Protein AF-A0A382X1T9-F1 (afdb_monomer)

pLDDT: mean 93.17, std 5.49, range [62.31, 98.12]

Secondary structure (DSSP, 8-state):
-EEEEETTEEEEEE-----TT--HHHHHHHHHHHHHHTT--GGG---EEE--S-HHHHHHHHHHHHHHHS--EEE--TTTSSS-B-SSSGGGS-HHHHHHHHHHHHHHGGGSS-EEEEEESSEEEEEEE-TTS-EEEEEEEE-HHHHHHHHHHHSTTPPP------S-SS-SSHHHHHHHHHHHHHHHHHHHHHHHHHHHTT-GGGSEEEEEE-

Organism: NCBI:txid408172

Structure (mmCIF, N/CA/C/O backbone):
data_AF-A0A382X1T9-F1
#
_entry.id   AF-A0A382X1T9-F1
#
loop_
_atom_site.group_PDB
_atom_site.id
_atom_site.type_symbol
_atom_site.label_atom_id
_atom_site.label_alt_id
_atom_site.label_comp_id
_atom_site.label_asym_id
_atom_site.label_entity_id
_atom_site.label_seq_id
_atom_site.pdbx_PDB_ins_code
_atom_site.Cartn_x
_atom_site.Cartn_y
_atom_site.Cartn_z
_atom_site.occupancy
_atom_site.B_iso_or_equiv
_atom_site.auth_seq_id
_atom_site.auth_comp_id
_atom_site.auth_asym_id
_atom_site.auth_atom_id
_atom_site.pdbx_PDB_model_num
ATOM 1 N N . VAL A 1 1 ? -3.668 7.787 4.207 1.00 90.88 1 VAL A N 1
ATOM 2 C CA . VAL A 1 1 ? -5.069 7.985 3.758 1.00 90.88 1 VAL A CA 1
ATOM 3 C C . VAL A 1 1 ? -5.961 7.848 4.978 1.00 90.88 1 VAL A C 1
ATOM 5 O O . VAL A 1 1 ? -5.616 7.068 5.853 1.00 90.88 1 VAL A O 1
ATOM 8 N N . LEU A 1 2 ? -7.030 8.633 5.071 1.00 94.38 2 LEU A N 1
ATOM 9 C CA . LEU A 1 2 ? -8.067 8.510 6.097 1.00 94.38 2 LEU A CA 1
ATOM 10 C C . LEU A 1 2 ? -9.382 8.171 5.395 1.00 94.38 2 LEU A C 1
ATOM 12 O O . LEU A 1 2 ? -9.644 8.725 4.331 1.00 94.38 2 LEU A O 1
ATOM 16 N N . GLY A 1 3 ? -10.192 7.289 5.971 1.00 95.56 3 GLY A N 1
ATOM 17 C CA . GLY A 1 3 ? -11.492 6.916 5.420 1.00 95.56 3 GLY A CA 1
ATOM 18 C C . GLY A 1 3 ? -12.513 6.718 6.528 1.00 95.56 3 GLY A C 1
ATOM 19 O O . GLY A 1 3 ? -12.161 6.236 7.604 1.00 95.56 3 GLY A O 1
ATOM 20 N N . ILE A 1 4 ? -13.759 7.104 6.267 1.00 96.69 4 ILE A N 1
ATOM 21 C CA . ILE A 1 4 ? -14.890 6.873 7.167 1.00 96.69 4 ILE A CA 1
ATOM 22 C C . ILE A 1 4 ? -15.811 5.853 6.522 1.00 96.69 4 ILE A C 1
ATOM 24 O O . ILE A 1 4 ? -16.217 6.008 5.372 1.00 96.69 4 ILE A O 1
ATOM 28 N N . PHE A 1 5 ? -16.148 4.822 7.287 1.00 96.75 5 PHE A N 1
ATOM 29 C CA . PHE A 1 5 ? -17.101 3.800 6.889 1.00 96.75 5 PHE A CA 1
ATOM 30 C C . PHE A 1 5 ? -18.375 3.929 7.719 1.00 96.75 5 PHE A C 1
ATOM 32 O O . PHE A 1 5 ? -18.321 4.155 8.929 1.00 96.75 5 PHE A O 1
ATOM 39 N N . ARG A 1 6 ? -19.526 3.752 7.069 1.00 95.25 6 ARG A N 1
ATOM 40 C CA . ARG A 1 6 ? -20.809 3.494 7.729 1.00 95.25 6 ARG A CA 1
ATOM 41 C C . ARG A 1 6 ? -21.245 2.087 7.342 1.00 95.25 6 ARG A C 1
ATOM 43 O O . ARG A 1 6 ? -21.689 1.866 6.220 1.00 95.25 6 ARG A O 1
ATOM 50 N N . GLY A 1 7 ? -21.081 1.141 8.266 1.00 93.38 7 GLY A N 1
ATOM 51 C CA . GLY A 1 7 ? -21.214 -0.2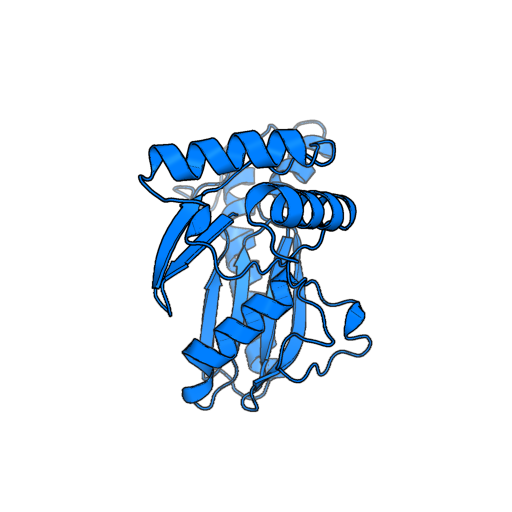80 7.945 1.00 93.38 7 GLY A CA 1
ATOM 52 C C . GLY A 1 7 ? -20.105 -0.726 6.991 1.00 93.38 7 GLY A C 1
ATOM 53 O O . GLY A 1 7 ? -18.929 -0.526 7.281 1.00 93.38 7 GLY A O 1
ATOM 54 N N . ASP A 1 8 ? -20.489 -1.302 5.858 1.00 91.75 8 ASP A N 1
ATOM 55 C CA . ASP A 1 8 ? -19.617 -1.770 4.774 1.00 91.75 8 ASP A CA 1
ATOM 56 C C . ASP A 1 8 ? -19.338 -0.702 3.698 1.00 91.75 8 ASP A C 1
ATOM 58 O O . ASP A 1 8 ? -18.550 -0.932 2.782 1.00 91.75 8 ASP A O 1
ATOM 62 N N . VAL A 1 9 ? -19.935 0.489 3.814 1.00 94.69 9 VAL A N 1
ATOM 63 C CA . VAL A 1 9 ? -19.821 1.549 2.804 1.00 94.69 9 VAL A CA 1
ATOM 64 C C . VAL A 1 9 ? -18.811 2.613 3.225 1.00 94.69 9 VAL A C 1
ATOM 66 O O . VAL A 1 9 ? -18.980 3.272 4.254 1.00 94.69 9 VAL A O 1
ATOM 69 N N . LEU A 1 10 ? -17.797 2.844 2.384 1.00 95.56 10 LEU A N 1
ATOM 70 C CA . LEU A 1 10 ? -16.905 4.003 2.478 1.00 95.56 10 LEU A CA 1
ATOM 71 C C . LEU A 1 10 ? -17.685 5.274 2.112 1.00 95.56 10 LEU A C 1
ATOM 73 O O . LEU A 1 10 ? -18.090 5.451 0.965 1.00 95.56 10 LEU A O 1
ATOM 77 N N . THR A 1 11 ? -17.892 6.170 3.075 1.00 94.75 11 THR A N 1
ATOM 78 C CA . THR A 1 11 ? -18.664 7.405 2.868 1.00 94.75 11 THR A CA 1
ATOM 79 C C . THR A 1 11 ? -17.796 8.571 2.423 1.00 94.75 11 THR A C 1
ATOM 81 O O . THR A 1 11 ? -18.228 9.392 1.618 1.00 94.75 11 THR A O 1
ATOM 84 N N . VAL A 1 12 ? -16.569 8.652 2.935 1.00 95.44 12 VAL A N 1
ATOM 85 C CA . VAL A 1 12 ? -15.599 9.681 2.558 1.00 95.44 12 VAL A CA 1
ATOM 86 C C . VAL A 1 12 ? -14.180 9.164 2.740 1.00 95.44 12 VAL A C 1
ATOM 88 O O . VAL A 1 12 ? -13.898 8.382 3.650 1.00 95.44 12 VAL A O 1
ATOM 91 N N . SER A 1 13 ? -13.274 9.631 1.884 1.00 95.81 13 SER A N 1
ATOM 92 C CA . SER A 1 13 ? -11.841 9.399 2.014 1.00 95.81 13 SER A CA 1
ATOM 93 C C . SER A 1 13 ? -11.057 10.681 1.787 1.00 95.81 13 SER A C 1
ATOM 95 O O . SER A 1 13 ? -11.331 11.416 0.838 1.00 95.81 13 SER A O 1
ATOM 97 N N . TRP A 1 14 ? -10.027 10.899 2.596 1.00 95.50 14 TRP A N 1
ATOM 98 C CA . TRP A 1 14 ? -9.097 12.011 2.452 1.00 95.50 14 TRP A CA 1
ATOM 99 C C . TRP A 1 14 ? -7.662 11.511 2.339 1.00 95.50 14 TRP A C 1
ATOM 101 O O . TRP A 1 14 ? -7.243 10.539 2.980 1.00 95.50 14 TRP A O 1
ATOM 111 N N . ARG A 1 15 ? -6.859 12.232 1.558 1.00 92.38 15 ARG A N 1
ATOM 112 C CA . ARG A 1 15 ? -5.420 12.010 1.468 1.00 92.38 15 ARG A CA 1
ATOM 113 C C . ARG A 1 15 ? -4.685 13.210 2.034 1.00 92.38 15 ARG A C 1
ATOM 115 O O . ARG A 1 15 ? -4.850 14.332 1.575 1.00 92.38 15 ARG A O 1
ATOM 122 N N . LEU A 1 16 ? -3.855 12.938 3.030 1.00 90.50 16 LEU A N 1
ATOM 123 C CA . LEU A 1 16 ? -2.994 13.917 3.672 1.00 90.50 16 LEU A CA 1
ATOM 124 C C . LEU A 1 16 ? -1.542 13.547 3.399 1.00 90.50 16 LEU A C 1
ATOM 126 O O . LEU A 1 16 ? -1.206 12.362 3.372 1.00 90.50 16 LEU A O 1
ATOM 130 N N . ALA A 1 17 ? -0.687 14.555 3.242 1.00 87.62 17 ALA A N 1
ATOM 131 C CA . ALA A 1 17 ? 0.751 14.341 3.222 1.00 87.62 17 ALA A CA 1
ATOM 132 C C . ALA A 1 17 ? 1.219 13.724 4.548 1.00 87.62 17 ALA A C 1
ATOM 134 O O . ALA A 1 17 ? 0.815 14.155 5.635 1.00 87.62 17 ALA A O 1
ATOM 135 N N . THR A 1 18 ? 2.093 12.729 4.440 1.00 83.69 18 THR A N 1
ATOM 136 C CA . THR A 1 18 ? 2.711 12.048 5.577 1.00 83.69 18 THR A CA 1
ATOM 137 C C . THR A 1 18 ? 3.834 12.915 6.147 1.00 83.69 18 THR A C 1
ATOM 139 O O . THR A 1 18 ? 4.927 12.958 5.587 1.00 83.69 18 THR A O 1
ATOM 142 N N . LEU A 1 19 ? 3.578 13.603 7.262 1.00 84.88 19 LEU A N 1
ATOM 143 C CA . LEU A 1 19 ? 4.582 14.402 7.975 1.00 84.88 19 LEU A CA 1
ATOM 144 C C . LEU A 1 19 ? 4.979 13.698 9.273 1.00 84.88 19 LEU A C 1
ATOM 146 O O . LEU A 1 19 ? 4.170 13.622 10.192 1.00 84.88 19 LEU A O 1
ATOM 150 N N . ARG A 1 20 ? 6.212 13.180 9.334 1.00 83.56 20 ARG A N 1
ATOM 151 C CA . ARG A 1 20 ? 6.702 12.350 10.454 1.00 83.56 20 ARG A CA 1
ATOM 152 C C . ARG A 1 20 ? 6.748 13.086 11.790 1.00 83.56 20 ARG A C 1
ATOM 154 O O . ARG A 1 20 ? 6.537 12.449 12.813 1.00 83.56 20 ARG A O 1
ATOM 161 N N . ASP A 1 21 ? 6.977 14.393 11.747 1.00 87.31 21 ASP A N 1
ATOM 162 C CA . ASP A 1 21 ? 7.127 15.240 12.934 1.00 87.31 21 ASP A CA 1
ATOM 163 C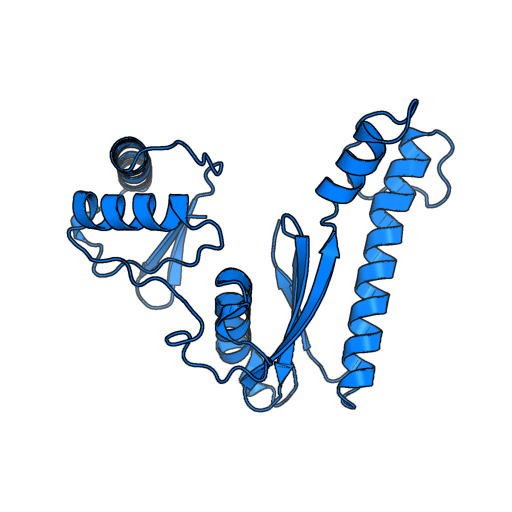 C . ASP A 1 21 ? 5.801 15.881 13.375 1.00 87.31 21 ASP A C 1
ATOM 165 O O . ASP A 1 21 ? 5.783 16.737 14.256 1.00 87.31 21 ASP A O 1
ATOM 169 N N . ARG A 1 22 ? 4.678 15.491 12.754 1.00 89.75 22 ARG A N 1
ATOM 170 C CA . ARG A 1 22 ? 3.355 16.003 13.116 1.00 89.75 22 ARG A CA 1
ATOM 171 C C . ARG A 1 22 ? 2.933 15.469 14.483 1.00 89.75 22 ARG A C 1
ATOM 173 O O . ARG A 1 22 ? 3.007 14.270 14.750 1.00 89.75 22 ARG A O 1
ATOM 180 N N . THR A 1 23 ? 2.415 16.362 15.313 1.00 94.00 23 THR A N 1
ATOM 181 C CA . THR A 1 23 ? 1.880 16.045 16.641 1.00 94.00 23 THR A CA 1
ATOM 182 C C . THR A 1 23 ? 0.441 15.523 16.576 1.00 94.00 23 THR A C 1
ATOM 184 O O . THR A 1 23 ? -0.286 15.742 15.599 1.00 94.00 23 THR A O 1
ATOM 187 N N . ALA A 1 24 ? 0.000 14.840 17.637 1.00 94.69 24 ALA A N 1
ATOM 188 C CA . ALA A 1 24 ? -1.369 14.335 17.739 1.00 94.69 24 ALA A CA 1
ATOM 189 C C . ALA A 1 24 ? -2.406 15.474 17.722 1.00 94.69 24 ALA A C 1
ATOM 191 O O . ALA A 1 24 ? -3.463 15.335 17.106 1.00 94.69 24 ALA A O 1
ATOM 192 N N . ASP A 1 25 ? -2.084 16.622 18.328 1.00 95.31 25 ASP A N 1
ATOM 193 C CA . ASP A 1 25 ? -2.951 17.803 18.353 1.00 95.31 25 ASP A CA 1
ATOM 194 C C . ASP A 1 25 ? -3.114 18.452 16.977 1.00 95.31 25 ASP A C 1
ATOM 196 O O . ASP A 1 25 ? -4.236 18.758 16.572 1.00 95.31 25 ASP A O 1
ATOM 200 N N . GLU A 1 26 ? -2.028 18.614 16.217 1.00 95.12 26 GLU A N 1
ATOM 201 C CA . GLU A 1 26 ? -2.107 19.109 14.837 1.00 95.12 26 GLU A CA 1
ATOM 202 C C . GLU A 1 26 ? -2.953 18.180 13.964 1.00 95.12 26 GLU A C 1
ATOM 204 O O . GLU A 1 26 ? -3.779 18.640 13.169 1.00 95.12 26 GLU A O 1
ATOM 209 N N . LEU A 1 27 ? -2.775 16.863 14.126 1.00 94.50 27 LEU A N 1
ATOM 210 C CA . LEU A 1 27 ? -3.573 15.882 13.405 1.00 94.50 27 LEU A CA 1
ATOM 211 C C . LEU A 1 27 ? -5.048 15.957 13.816 1.00 94.50 27 LEU A C 1
ATOM 213 O O . LEU A 1 27 ? -5.909 15.926 12.943 1.00 94.50 27 LEU A O 1
ATOM 217 N N . ARG A 1 28 ? -5.346 16.129 15.109 1.00 95.25 28 ARG A N 1
ATOM 218 C CA . ARG A 1 28 ? -6.713 16.305 15.620 1.00 95.25 28 ARG A CA 1
ATOM 219 C C . ARG A 1 28 ? -7.389 17.540 15.033 1.00 95.25 28 ARG A C 1
ATOM 221 O O . ARG A 1 28 ? -8.532 17.442 14.599 1.00 95.25 28 ARG A O 1
ATOM 228 N N . VAL A 1 29 ? -6.700 18.683 14.978 1.00 95.81 29 VAL A N 1
ATOM 229 C CA . VAL A 1 29 ? -7.237 19.913 14.366 1.00 95.81 29 VAL A CA 1
ATOM 230 C C . VAL A 1 29 ? -7.557 19.686 12.890 1.00 95.81 29 VAL A C 1
ATOM 232 O O . VAL A 1 29 ? -8.626 20.074 12.421 1.00 95.81 29 VAL A O 1
ATOM 235 N N . LEU A 1 30 ? -6.649 19.039 12.158 1.00 95.50 30 LEU A N 1
ATOM 236 C CA . LEU A 1 30 ? -6.836 18.755 10.740 1.00 95.50 30 LEU A CA 1
ATOM 237 C C . LEU A 1 30 ? -8.003 17.790 10.500 1.00 95.50 30 LEU A C 1
ATOM 239 O O . LEU A 1 30 ? -8.865 18.072 9.674 1.00 95.50 30 LEU A O 1
ATOM 243 N N . VAL A 1 31 ? -8.063 16.688 11.250 1.00 95.31 31 VAL A N 1
ATOM 244 C CA . VAL A 1 31 ? -9.153 15.707 11.174 1.00 95.31 31 VAL A CA 1
ATOM 245 C C . VAL A 1 31 ? -10.490 16.347 11.542 1.00 95.31 31 VAL A C 1
ATOM 247 O O . VAL A 1 31 ? -11.462 16.160 10.818 1.00 95.31 31 VAL A O 1
ATOM 250 N N . GLY A 1 32 ? -10.541 17.165 12.596 1.00 95.94 32 GLY A N 1
ATOM 251 C CA . GLY A 1 32 ? -11.759 17.879 12.981 1.00 95.94 32 GLY A CA 1
ATOM 252 C C . GLY A 1 32 ? -12.278 18.812 11.885 1.00 95.94 32 GLY A C 1
ATOM 253 O O . GLY A 1 32 ? -13.481 18.856 11.638 1.00 95.94 32 GLY A O 1
ATOM 254 N N . ARG A 1 33 ? -11.382 19.498 11.161 1.00 96.44 33 ARG A N 1
ATOM 255 C CA . ARG A 1 33 ? -11.772 20.308 9.995 1.00 96.44 33 ARG A CA 1
ATOM 256 C C . ARG A 1 33 ? -12.327 19.459 8.855 1.00 96.44 33 ARG A C 1
ATOM 258 O O . ARG A 1 33 ? -13.363 19.815 8.312 1.00 96.44 33 ARG A O 1
ATOM 265 N N . LEU A 1 34 ? -11.690 18.331 8.537 1.00 96.69 34 LEU A N 1
ATOM 266 C CA . LEU A 1 34 ? -12.168 17.419 7.489 1.00 96.69 34 LEU A CA 1
ATOM 267 C C . LEU A 1 34 ? -13.572 16.873 7.791 1.00 96.69 34 LEU A C 1
ATOM 269 O O . LEU A 1 34 ? -14.414 16.806 6.894 1.00 96.69 34 LEU A O 1
ATOM 273 N N . PHE A 1 35 ? -13.836 16.528 9.056 1.00 96.69 35 PHE A N 1
ATOM 274 C CA . PHE A 1 35 ? -15.164 16.124 9.523 1.00 96.69 35 PHE A CA 1
ATOM 275 C C . PHE A 1 35 ? -16.184 17.252 9.352 1.00 96.69 35 PHE A C 1
ATOM 277 O O . PHE A 1 35 ? -17.213 17.046 8.710 1.00 96.69 35 PHE A O 1
ATOM 284 N N . ALA A 1 36 ? -15.869 18.452 9.851 1.00 95.88 36 ALA A N 1
ATOM 285 C CA . ALA A 1 36 ? -16.757 19.608 9.763 1.00 95.88 36 ALA A CA 1
ATOM 286 C C . ALA A 1 36 ? -17.085 19.992 8.308 1.00 95.88 36 ALA A C 1
ATOM 288 O O . ALA A 1 36 ? -18.250 20.198 7.976 1.00 95.88 36 ALA A O 1
ATOM 289 N N . GLU A 1 37 ? -16.082 20.032 7.425 1.00 96.12 37 GLU A N 1
ATOM 290 C CA . GLU A 1 37 ? -16.256 20.332 5.994 1.00 96.12 37 GLU A CA 1
ATOM 291 C C . GLU A 1 37 ? -17.096 19.277 5.265 1.00 96.12 37 GLU A C 1
ATOM 293 O O . GLU A 1 37 ? -17.780 19.594 4.295 1.00 96.12 37 GLU A O 1
ATOM 298 N N . SER A 1 38 ? -17.083 18.036 5.752 1.00 95.25 38 SER A N 1
ATOM 299 C CA . SER A 1 38 ? -17.865 16.934 5.180 1.00 95.25 38 SER A CA 1
ATOM 300 C C . SER A 1 38 ? -19.225 16.742 5.859 1.00 95.25 38 SER A C 1
ATOM 302 O O . SER A 1 38 ? -19.928 15.783 5.548 1.00 95.25 38 SER A O 1
ATOM 304 N N . GLY A 1 39 ? -19.604 17.630 6.789 1.00 95.19 39 GLY A N 1
ATOM 305 C CA . GLY A 1 39 ? -20.865 17.544 7.530 1.00 95.19 39 GLY A CA 1
ATOM 306 C C . GLY A 1 39 ? -20.967 16.311 8.434 1.00 95.19 39 GLY A C 1
ATOM 307 O O . GLY A 1 39 ? -22.065 15.801 8.648 1.00 95.19 39 GLY A O 1
ATOM 308 N N . LEU A 1 40 ? -19.833 15.803 8.922 1.00 95.19 40 LEU A N 1
ATOM 309 C CA . LEU A 1 40 ? -19.752 14.633 9.794 1.00 95.19 40 LEU A CA 1
ATOM 310 C C . LEU A 1 40 ? -19.523 15.055 11.245 1.00 95.19 40 LEU A C 1
ATOM 312 O O . LEU A 1 40 ? -18.709 15.936 11.523 1.00 95.19 40 LEU A O 1
ATOM 316 N N . ASP A 1 41 ? -20.189 14.370 12.171 1.00 94.50 41 ASP A N 1
ATOM 317 C CA . ASP A 1 41 ? -19.945 14.530 13.602 1.00 94.50 41 ASP A CA 1
ATOM 318 C C . ASP A 1 41 ? -18.902 13.508 14.077 1.00 94.50 41 ASP A C 1
ATOM 320 O O . ASP A 1 41 ? -19.022 12.302 13.858 1.00 94.50 41 ASP A O 1
ATOM 324 N N . MET A 1 42 ? -17.858 13.995 14.747 1.00 93.88 42 MET A N 1
ATOM 325 C CA . MET A 1 42 ? -16.815 13.149 15.327 1.00 93.88 42 MET A CA 1
ATOM 326 C C . MET A 1 42 ? -17.362 12.242 16.436 1.00 93.88 42 MET A C 1
ATOM 328 O O . MET A 1 42 ? -16.814 11.162 16.655 1.00 93.88 42 MET A O 1
ATOM 332 N N . ALA A 1 43 ? -18.448 12.639 17.108 1.00 94.06 43 ALA A N 1
ATOM 333 C CA . ALA A 1 43 ? -19.092 11.838 18.145 1.00 94.06 43 ALA A CA 1
ATOM 334 C C . ALA A 1 43 ? -19.768 10.565 17.597 1.00 94.06 43 ALA A C 1
ATOM 336 O O . ALA A 1 43 ? -19.968 9.610 18.349 1.00 94.06 43 ALA A O 1
ATOM 337 N N . GLU A 1 44 ? -20.078 10.512 16.294 1.00 95.25 44 GLU A N 1
ATOM 338 C CA . GLU A 1 44 ? -20.628 9.316 15.637 1.00 95.25 44 GLU A CA 1
ATOM 339 C C . GLU A 1 44 ? -19.580 8.207 15.440 1.00 95.25 44 GLU A C 1
ATOM 341 O O . GLU A 1 44 ? -19.932 7.071 15.117 1.00 95.25 44 GLU A O 1
ATOM 346 N N . VAL A 1 45 ? -18.289 8.499 15.634 1.00 96.81 45 VAL A N 1
ATOM 347 C CA . VAL A 1 45 ? -17.217 7.515 15.451 1.00 96.81 45 VAL A CA 1
ATOM 348 C C . VAL A 1 45 ? -17.240 6.485 16.583 1.00 96.81 45 VAL A C 1
ATOM 350 O O . VAL A 1 45 ? -16.907 6.748 17.743 1.00 96.81 45 VAL A O 1
ATOM 353 N N . THR A 1 46 ? -17.613 5.257 16.234 1.00 96.75 46 THR A N 1
ATOM 354 C CA . THR A 1 46 ? -17.722 4.136 17.179 1.00 96.75 46 THR A CA 1
ATOM 355 C C . THR A 1 46 ? -16.439 3.318 17.299 1.00 96.75 46 THR A C 1
ATOM 357 O O . THR A 1 46 ? -16.239 2.656 18.317 1.00 96.75 46 THR A O 1
ATOM 360 N N . GLY A 1 47 ? -15.548 3.391 16.310 1.00 96.44 47 GLY A N 1
ATOM 361 C CA . GLY A 1 47 ? -14.289 2.654 16.289 1.00 96.44 47 GLY A CA 1
ATOM 362 C C . GLY A 1 47 ? -13.259 3.293 15.366 1.00 96.44 47 GLY A C 1
ATOM 363 O O . GLY A 1 47 ? -13.603 4.033 14.446 1.00 96.44 47 GLY A O 1
ATOM 364 N N . VAL A 1 48 ? -11.985 3.006 15.633 1.00 97.12 48 VAL A N 1
ATOM 365 C CA . VAL A 1 48 ? -10.851 3.471 14.829 1.00 97.12 48 VAL A CA 1
ATOM 366 C C . VAL A 1 48 ? -9.928 2.288 14.574 1.00 97.12 48 VAL A C 1
ATOM 368 O O . VAL A 1 48 ? -9.549 1.584 15.508 1.00 97.12 48 VAL A O 1
ATOM 371 N N . VAL A 1 49 ? -9.556 2.084 13.314 1.00 96.12 49 VAL A N 1
ATOM 372 C CA . VAL A 1 49 ? -8.584 1.071 12.888 1.00 96.12 49 VAL A CA 1
ATOM 373 C C . VAL A 1 49 ? -7.466 1.780 12.133 1.00 96.12 49 VAL A C 1
ATOM 375 O O . VAL A 1 49 ? -7.723 2.718 11.378 1.00 96.12 49 VAL A O 1
ATOM 378 N N . THR A 1 50 ? -6.223 1.357 12.346 1.00 95.38 50 THR A N 1
ATOM 379 C CA . THR A 1 50 ? -5.048 1.925 11.682 1.00 95.38 50 THR A CA 1
ATOM 380 C C . THR A 1 50 ? -4.147 0.827 11.129 1.00 95.38 50 THR A C 1
ATOM 382 O O . THR A 1 50 ? -3.861 -0.159 11.802 1.00 95.38 50 THR A O 1
ATOM 385 N N . ALA A 1 51 ? -3.685 1.012 9.895 1.00 94.50 51 ALA A N 1
ATOM 386 C CA . ALA A 1 51 ? -2.649 0.206 9.265 1.00 94.50 51 ALA A CA 1
ATOM 387 C C . ALA A 1 51 ? -1.504 1.148 8.880 1.00 94.50 51 ALA A C 1
ATOM 389 O O . ALA A 1 51 ? -1.694 2.093 8.112 1.00 94.50 51 ALA A O 1
ATOM 390 N N . SER A 1 52 ? -0.327 0.934 9.466 1.00 91.00 52 SER A N 1
ATOM 391 C CA . SER A 1 52 ? 0.822 1.826 9.311 1.00 91.00 52 SER A CA 1
ATOM 392 C C . SER A 1 52 ? 2.118 1.031 9.258 1.00 91.00 52 SER A C 1
ATOM 394 O O . SER A 1 52 ? 2.349 0.142 10.071 1.00 91.00 52 SER A O 1
ATOM 396 N N . VAL A 1 53 ? 2.994 1.419 8.333 1.00 88.56 53 VAL A N 1
ATOM 397 C CA . VAL A 1 53 ? 4.385 0.946 8.239 1.00 88.56 53 VAL A CA 1
ATOM 398 C C . VAL A 1 53 ? 5.384 1.961 8.814 1.00 88.56 53 VAL A C 1
ATOM 400 O O . VAL A 1 53 ? 6.593 1.813 8.662 1.00 88.56 53 VAL A O 1
ATOM 403 N N . VAL A 1 54 ? 4.890 3.025 9.463 1.00 87.94 54 VAL A N 1
ATOM 404 C CA . VAL A 1 54 ? 5.702 4.101 10.051 1.00 87.94 54 VAL A CA 1
ATOM 405 C C . VAL A 1 54 ? 5.432 4.169 11.560 1.00 87.94 54 VAL A C 1
ATOM 407 O O . VAL A 1 54 ? 4.457 4.806 11.967 1.00 87.94 54 VAL A O 1
ATOM 410 N N . PRO A 1 55 ? 6.285 3.557 12.409 1.00 84.88 55 PRO A N 1
ATOM 411 C CA . PRO A 1 55 ? 6.020 3.424 13.844 1.00 84.88 55 PRO A CA 1
ATOM 412 C C . PRO A 1 55 ? 5.761 4.745 14.574 1.00 84.88 55 PRO A C 1
ATOM 414 O O . PRO A 1 55 ? 4.851 4.820 15.394 1.00 84.88 55 PRO A O 1
ATOM 417 N N . SER A 1 56 ? 6.508 5.807 14.246 1.00 85.06 56 SER A N 1
ATOM 418 C CA . SER A 1 56 ? 6.339 7.116 14.893 1.00 85.06 56 SER A CA 1
ATOM 419 C C . SER A 1 56 ? 4.937 7.693 14.679 1.00 85.06 56 SER A C 1
ATOM 421 O O . SER A 1 56 ? 4.348 8.245 15.602 1.00 85.06 56 SER A O 1
ATOM 423 N N . LEU A 1 57 ? 4.370 7.504 13.485 1.00 86.00 57 LEU A N 1
ATOM 424 C CA . LEU A 1 57 ? 3.027 7.978 13.157 1.00 86.00 57 LEU A CA 1
ATOM 425 C C . LEU A 1 57 ? 1.930 7.114 13.773 1.00 86.00 57 LEU A C 1
ATOM 427 O O . LEU A 1 57 ? 0.848 7.628 14.042 1.00 86.00 57 LEU A O 1
ATOM 431 N N . THR A 1 58 ? 2.190 5.831 14.025 1.00 90.69 58 THR A N 1
ATOM 432 C CA . THR A 1 58 ? 1.231 4.950 14.703 1.00 90.69 58 THR A CA 1
ATOM 433 C C . THR A 1 58 ? 0.906 5.469 16.104 1.00 90.69 58 THR A C 1
ATOM 435 O O . THR A 1 58 ? -0.270 5.538 16.471 1.00 90.69 58 THR A O 1
ATOM 438 N N . THR A 1 59 ? 1.918 5.919 16.854 1.00 91.62 59 THR A N 1
ATOM 439 C CA . THR A 1 59 ? 1.722 6.544 18.172 1.00 91.62 59 THR A CA 1
ATOM 440 C C . THR A 1 59 ? 0.904 7.827 18.052 1.00 91.62 59 THR A C 1
ATOM 442 O O . THR A 1 59 ? -0.135 7.950 18.696 1.00 91.62 59 THR A O 1
ATOM 445 N N . THR A 1 60 ? 1.299 8.731 17.150 1.00 93.12 60 THR A N 1
ATOM 446 C CA . THR A 1 60 ? 0.598 10.001 16.902 1.00 93.12 60 THR A CA 1
ATOM 447 C C . THR A 1 60 ? -0.878 9.800 16.547 1.00 93.12 60 THR A C 1
ATOM 449 O O . THR A 1 60 ? -1.748 10.512 17.049 1.00 93.12 60 THR A O 1
ATOM 452 N N . VAL A 1 61 ? -1.188 8.831 15.679 1.00 93.50 61 VAL A N 1
ATOM 453 C CA . VAL A 1 61 ? -2.565 8.528 15.259 1.00 93.50 61 VAL A CA 1
ATOM 454 C C . VAL A 1 61 ? -3.374 7.937 16.410 1.00 93.50 61 VAL A C 1
ATOM 456 O O . VAL A 1 61 ? -4.531 8.310 16.584 1.00 93.50 61 VAL A O 1
ATOM 459 N N . THR A 1 62 ? -2.776 7.058 17.214 1.00 94.50 62 THR A N 1
ATOM 460 C CA . THR A 1 62 ? -3.446 6.456 18.378 1.00 94.50 62 THR A CA 1
ATOM 461 C C . THR A 1 62 ? -3.775 7.508 19.440 1.00 94.50 62 THR A C 1
ATOM 463 O O . THR A 1 62 ? -4.889 7.539 19.960 1.00 94.50 62 THR A O 1
ATOM 466 N N . GLU A 1 63 ? -2.847 8.425 19.721 1.00 95.62 63 GLU A N 1
ATOM 467 C CA . GLU A 1 63 ? -3.080 9.549 20.635 1.00 95.62 63 GLU A CA 1
ATOM 468 C C . GLU A 1 63 ? -4.158 10.502 20.111 1.00 95.62 63 GLU A C 1
ATOM 470 O O . GLU A 1 63 ? -5.050 10.905 20.863 1.00 95.62 63 GLU A O 1
ATOM 475 N N . MET A 1 64 ? -4.124 10.813 18.811 1.00 95.75 64 MET A N 1
ATOM 476 C CA . MET A 1 64 ? -5.164 11.607 18.160 1.00 95.75 64 MET A CA 1
ATOM 477 C C . MET A 1 64 ? -6.526 10.925 18.291 1.00 95.75 64 MET A C 1
ATOM 479 O O . MET A 1 64 ? -7.483 11.576 18.700 1.00 95.75 64 MET A O 1
ATOM 483 N N . ALA A 1 65 ? -6.618 9.617 18.037 1.00 96.69 65 ALA A N 1
ATOM 484 C CA . ALA A 1 65 ? -7.868 8.873 18.143 1.00 96.69 65 ALA A CA 1
ATOM 485 C C . ALA A 1 65 ? -8.458 8.917 19.563 1.00 96.69 65 ALA A C 1
ATOM 487 O O . ALA A 1 65 ? -9.654 9.174 19.731 1.00 96.69 65 ALA A O 1
ATOM 488 N N . ARG A 1 66 ? -7.610 8.771 20.590 1.00 96.31 66 ARG A N 1
ATOM 489 C CA . ARG A 1 66 ? -8.020 8.890 21.995 1.00 96.31 66 ARG A CA 1
ATOM 490 C C . ARG A 1 66 ? -8.516 10.299 22.326 1.00 96.31 66 ARG A C 1
ATOM 492 O O . ARG A 1 66 ? -9.535 10.446 22.996 1.00 96.31 66 ARG A O 1
ATOM 499 N N . GLY A 1 67 ? -7.815 11.331 21.857 1.00 94.19 67 GLY A N 1
ATOM 500 C CA . GLY A 1 67 ? -8.146 12.731 22.139 1.00 94.19 67 GLY A CA 1
ATOM 501 C C . GLY A 1 67 ? -9.290 13.313 21.302 1.00 94.19 67 GLY A C 1
ATOM 502 O O . GLY A 1 67 ? -9.857 14.333 21.692 1.00 94.19 67 GLY A O 1
ATOM 503 N N . ALA A 1 68 ? -9.595 12.713 20.152 1.00 94.56 68 ALA A N 1
ATOM 504 C CA . ALA A 1 68 ? -10.574 13.201 19.182 1.00 94.56 68 ALA A CA 1
ATOM 505 C C . ALA A 1 68 ? -11.889 12.411 19.214 1.00 94.56 68 ALA A C 1
ATOM 507 O O . ALA A 1 68 ? -12.961 13.000 19.121 1.00 94.56 68 ALA A O 1
ATOM 508 N N . PHE A 1 69 ? -11.802 11.086 19.350 1.00 96.06 69 PHE A N 1
ATOM 509 C CA . PHE A 1 69 ? -12.948 10.176 19.269 1.00 96.06 69 PHE A CA 1
ATOM 510 C C . PHE A 1 69 ? -13.233 9.460 20.592 1.00 96.06 69 PHE A C 1
ATOM 512 O O . PHE A 1 69 ? -14.222 8.739 20.696 1.00 96.06 69 PHE A O 1
ATOM 519 N N . HIS A 1 70 ? -12.368 9.619 21.602 1.00 95.38 70 HIS A N 1
ATOM 520 C CA . HIS A 1 70 ? -12.423 8.853 22.853 1.00 95.38 70 HIS A CA 1
ATOM 521 C C . HIS A 1 70 ? -12.399 7.332 22.619 1.00 95.38 70 HIS A C 1
ATOM 523 O O . HIS A 1 70 ? -13.023 6.562 23.352 1.00 95.38 70 HIS A O 1
ATOM 529 N N . ARG A 1 71 ? -11.677 6.898 21.577 1.00 96.62 71 ARG A N 1
ATOM 530 C CA . ARG A 1 71 ? -11.497 5.491 21.202 1.00 96.62 71 ARG A CA 1
ATOM 531 C C . ARG A 1 71 ? -10.019 5.131 21.183 1.00 96.62 71 ARG A C 1
ATOM 533 O O . ARG A 1 71 ? -9.191 5.923 20.743 1.00 96.62 71 ARG A O 1
ATOM 540 N N . GLU A 1 72 ? -9.712 3.910 21.603 1.00 95.81 72 GLU A N 1
ATOM 541 C CA . GLU A 1 72 ? -8.420 3.290 21.313 1.00 95.81 72 GLU A CA 1
ATOM 542 C C . GLU A 1 72 ? -8.416 2.818 19.857 1.00 95.81 72 GLU A C 1
ATOM 544 O O . GLU A 1 72 ? -9.358 2.157 19.413 1.00 95.81 72 GLU A O 1
ATOM 549 N N . ALA A 1 73 ? -7.372 3.172 19.108 1.00 96.06 73 ALA A N 1
ATOM 550 C CA . ALA A 1 73 ? -7.216 2.708 17.737 1.00 96.06 73 ALA A CA 1
ATOM 551 C C . ALA A 1 73 ? -6.710 1.259 17.720 1.00 96.06 73 ALA A C 1
ATOM 553 O O . ALA A 1 73 ? -5.679 0.947 18.319 1.00 96.06 73 ALA A O 1
ATOM 554 N N . LEU A 1 74 ? -7.394 0.382 16.986 1.00 95.56 74 LEU A N 1
ATOM 555 C CA . LEU A 1 74 ? -6.888 -0.955 16.693 1.00 95.56 74 LEU A CA 1
ATOM 556 C C . LEU A 1 74 ? -5.796 -0.847 15.624 1.00 95.56 74 LEU A C 1
ATOM 558 O O . LEU A 1 74 ? -6.086 -0.552 14.465 1.00 95.56 74 LEU A O 1
ATOM 562 N N . SER A 1 75 ? -4.545 -1.076 16.017 1.00 95.44 75 SER A N 1
ATOM 563 C CA . SER A 1 75 ? -3.424 -1.149 15.076 1.00 95.44 75 SER A CA 1
ATOM 564 C C . SER A 1 75 ? -3.334 -2.546 14.476 1.00 95.44 75 SER A C 1
ATOM 566 O O . SER A 1 75 ? -3.216 -3.521 15.215 1.00 95.44 75 SER A O 1
ATOM 568 N N . ILE A 1 76 ? -3.405 -2.640 13.148 1.00 96.06 76 ILE A N 1
ATOM 569 C CA . ILE A 1 76 ? -3.336 -3.916 12.433 1.00 96.06 76 ILE A CA 1
ATOM 570 C C . ILE A 1 76 ? -1.898 -4.425 12.384 1.00 96.06 76 ILE A C 1
ATOM 572 O O . ILE A 1 76 ? -0.984 -3.695 11.995 1.00 96.06 76 ILE A O 1
ATOM 576 N N . ASP A 1 77 ? -1.726 -5.698 12.731 1.00 95.19 77 ASP A N 1
ATOM 577 C CA . ASP A 1 77 ? -0.474 -6.435 12.615 1.00 95.19 77 ASP A CA 1
ATOM 578 C C . ASP A 1 77 ? -0.722 -7.928 12.325 1.00 95.19 77 ASP A C 1
ATOM 580 O O . ASP A 1 77 ? -1.855 -8.397 12.189 1.00 95.19 77 ASP A O 1
ATOM 584 N N . SER A 1 78 ? 0.364 -8.698 12.234 1.00 95.38 78 SER A N 1
ATOM 585 C CA . SER A 1 78 ? 0.320 -10.134 11.929 1.00 95.38 78 SER A CA 1
ATOM 586 C C . SER A 1 78 ? -0.467 -10.997 12.929 1.00 95.38 78 SER A C 1
ATOM 588 O O . SER A 1 78 ? -0.837 -12.119 12.599 1.00 95.38 78 SER A O 1
ATOM 590 N N . THR A 1 79 ? -0.732 -10.502 14.141 1.00 95.81 79 THR A N 1
ATOM 591 C CA . THR A 1 79 ? -1.428 -11.243 15.203 1.00 95.81 79 THR A CA 1
ATOM 592 C C . THR A 1 79 ? -2.942 -11.051 15.175 1.00 95.81 79 THR A C 1
ATOM 594 O O . THR A 1 79 ? -3.668 -11.894 15.701 1.00 95.81 79 THR A O 1
ATOM 597 N N . ASN A 1 80 ? -3.431 -9.971 14.556 1.00 96.00 80 ASN A N 1
ATOM 598 C CA . ASN A 1 80 ? -4.847 -9.593 14.580 1.00 96.00 80 ASN A CA 1
ATOM 599 C C . ASN A 1 80 ? -5.488 -9.415 13.192 1.00 96.00 80 ASN A C 1
ATOM 601 O O . ASN A 1 80 ? -6.689 -9.168 13.111 1.00 96.00 80 ASN A O 1
ATOM 605 N N . VAL A 1 81 ? -4.723 -9.592 12.110 1.00 94.88 81 VAL A N 1
ATOM 606 C CA . VAL A 1 81 ? -5.192 -9.432 10.722 1.00 94.88 81 VAL A CA 1
ATOM 607 C C . VAL A 1 81 ? -6.339 -10.386 10.334 1.00 94.88 81 VAL A C 1
ATOM 609 O O . VAL A 1 81 ? -7.107 -10.097 9.421 1.00 94.88 81 VAL A O 1
ATOM 612 N N . GLY A 1 82 ? -6.492 -11.519 11.026 1.00 94.25 82 GLY A N 1
ATOM 613 C CA . GLY A 1 82 ? -7.616 -12.440 10.814 1.00 94.25 82 GLY A CA 1
ATOM 614 C C . GLY A 1 82 ? -7.490 -13.367 9.597 1.00 94.25 82 GLY A C 1
ATOM 615 O O . GLY A 1 82 ? -8.451 -14.058 9.272 1.00 94.25 82 GLY A O 1
ATOM 616 N N . ILE A 1 83 ? -6.317 -13.424 8.956 1.00 95.56 83 ILE A N 1
ATOM 617 C CA . ILE A 1 83 ? -5.971 -14.407 7.915 1.00 95.56 83 ILE A CA 1
ATOM 618 C C . ILE A 1 83 ? -4.661 -15.130 8.274 1.00 95.56 83 ILE A C 1
ATOM 620 O O . ILE A 1 83 ? -3.804 -14.528 8.927 1.00 95.56 83 ILE A O 1
ATOM 624 N N . PRO A 1 84 ? -4.464 -16.396 7.860 1.00 96.69 84 PRO A N 1
ATOM 625 C CA . PRO A 1 84 ? -3.187 -17.084 8.039 1.00 96.69 84 PRO A CA 1
ATOM 626 C C . PRO A 1 84 ? -2.064 -16.432 7.222 1.00 96.69 84 PRO A C 1
ATOM 628 O O . PRO A 1 84 ? -2.288 -15.965 6.104 1.00 96.69 84 PRO A O 1
ATOM 631 N N . ILE A 1 85 ? -0.849 -16.427 7.776 1.00 97.56 85 ILE A N 1
ATOM 632 C CA . ILE A 1 85 ? 0.342 -15.832 7.161 1.00 97.56 85 ILE A CA 1
ATOM 633 C C . ILE A 1 85 ? 1.412 -16.917 7.022 1.00 97.56 85 ILE A C 1
ATOM 635 O O . ILE A 1 85 ? 2.099 -17.251 7.987 1.00 97.56 85 ILE A O 1
ATOM 639 N N . ASP A 1 86 ? 1.605 -17.411 5.804 1.00 95.19 86 ASP A N 1
ATOM 640 C CA . ASP A 1 86 ? 2.611 -18.416 5.443 1.00 95.19 86 ASP A CA 1
ATOM 641 C C . ASP A 1 86 ? 3.963 -17.751 5.118 1.00 95.19 86 ASP A C 1
ATOM 643 O O . ASP A 1 86 ? 4.659 -18.091 4.161 1.00 95.19 86 ASP A O 1
ATOM 647 N N . TYR A 1 87 ? 4.342 -16.764 5.928 1.00 92.44 87 TYR A N 1
ATOM 648 C CA . TYR A 1 87 ? 5.607 -16.046 5.820 1.00 92.44 87 TYR A CA 1
ATOM 649 C C . TYR A 1 87 ? 6.541 -16.494 6.941 1.00 92.44 87 TYR A C 1
ATOM 651 O O . TYR A 1 87 ? 6.106 -16.702 8.071 1.00 92.44 87 TYR A O 1
ATOM 659 N N . ARG A 1 88 ? 7.845 -16.628 6.661 1.00 93.81 88 ARG A N 1
ATOM 660 C CA . ARG A 1 88 ? 8.817 -17.135 7.653 1.00 93.81 88 ARG A CA 1
ATOM 661 C C . ARG A 1 88 ? 8.818 -16.318 8.946 1.00 93.81 88 ARG A C 1
ATOM 663 O O . ARG A 1 88 ? 8.942 -16.885 10.026 1.00 93.81 88 ARG A O 1
ATOM 670 N N . THR A 1 89 ? 8.672 -15.006 8.805 1.00 94.06 89 THR A N 1
ATOM 671 C CA . THR A 1 89 ? 8.588 -14.061 9.915 1.00 94.06 89 THR A CA 1
ATOM 672 C C . THR A 1 89 ? 7.332 -13.210 9.724 1.00 94.06 89 THR A C 1
ATOM 674 O O . THR A 1 89 ? 7.409 -12.156 9.096 1.00 94.06 89 THR A O 1
ATOM 677 N N . PRO A 1 90 ? 6.154 -13.643 10.210 1.00 95.00 90 PRO A N 1
ATOM 678 C CA . PRO A 1 90 ? 4.896 -12.931 9.966 1.00 95.00 90 PRO A CA 1
ATOM 679 C C . PRO A 1 90 ? 4.917 -11.457 10.394 1.00 95.00 90 PRO A C 1
ATOM 681 O O . PRO A 1 90 ? 4.326 -10.617 9.724 1.00 95.00 90 PRO A O 1
ATOM 684 N N . ALA A 1 91 ? 5.658 -11.135 11.459 1.00 94.06 91 ALA A N 1
ATOM 685 C CA . ALA A 1 91 ? 5.811 -9.775 11.975 1.00 94.06 91 ALA A CA 1
ATOM 686 C C . ALA A 1 91 ? 6.559 -8.813 11.028 1.00 94.06 91 ALA A C 1
ATOM 688 O O . ALA A 1 91 ? 6.441 -7.602 11.192 1.00 94.06 91 ALA A O 1
ATOM 689 N N . ASP A 1 92 ? 7.302 -9.327 10.040 1.00 94.19 92 ASP A N 1
ATOM 690 C CA . ASP A 1 92 ? 8.028 -8.500 9.063 1.00 94.19 92 ASP A CA 1
ATOM 691 C C . ASP A 1 92 ? 7.117 -7.998 7.930 1.00 94.19 92 ASP A C 1
ATOM 693 O O . ASP A 1 92 ? 7.522 -7.162 7.118 1.00 94.19 92 ASP A O 1
ATOM 697 N N . VAL A 1 93 ? 5.894 -8.526 7.825 1.00 95.62 93 VAL A N 1
ATOM 698 C CA . VAL A 1 93 ? 4.952 -8.119 6.784 1.00 95.62 93 VAL A CA 1
ATOM 699 C C . VAL A 1 93 ? 4.336 -6.773 7.164 1.00 95.62 93 VAL A C 1
ATOM 701 O O . VAL A 1 93 ? 3.748 -6.620 8.233 1.00 95.62 93 VAL A O 1
ATOM 704 N N . GLY A 1 94 ? 4.460 -5.791 6.269 1.00 94.94 94 GLY A N 1
ATOM 705 C CA . GLY A 1 94 ? 3.861 -4.471 6.451 1.00 94.94 94 GLY A CA 1
ATOM 706 C C . GLY A 1 94 ? 2.343 -4.544 6.630 1.00 94.94 94 GLY A C 1
ATOM 707 O O . GLY A 1 94 ? 1.662 -5.321 5.959 1.00 94.94 94 GLY A O 1
ATOM 708 N N . ALA A 1 95 ? 1.808 -3.717 7.532 1.00 94.94 95 ALA A N 1
ATOM 709 C CA . ALA A 1 95 ? 0.376 -3.676 7.823 1.00 94.94 95 ALA A CA 1
ATOM 710 C C . ALA A 1 95 ? -0.475 -3.323 6.589 1.00 94.94 95 ALA A C 1
ATOM 712 O O . ALA A 1 95 ? -1.599 -3.796 6.470 1.00 94.94 95 ALA A O 1
ATOM 713 N N . ASP A 1 96 ? 0.067 -2.530 5.661 1.00 94.75 96 ASP A N 1
ATOM 714 C CA . ASP A 1 96 ? -0.534 -2.207 4.362 1.00 94.75 96 ASP A CA 1
ATOM 715 C C . ASP A 1 96 ? -0.725 -3.454 3.482 1.00 94.75 96 ASP A C 1
ATOM 717 O O . ASP A 1 96 ? -1.821 -3.716 2.986 1.00 94.75 96 ASP A O 1
ATOM 721 N N . ARG A 1 97 ? 0.311 -4.287 3.367 1.00 96.94 97 ARG A N 1
ATOM 722 C CA . ARG A 1 97 ? 0.264 -5.559 2.631 1.00 96.94 97 ARG A CA 1
ATOM 723 C C . ARG A 1 97 ? -0.717 -6.543 3.269 1.00 96.94 97 ARG A C 1
ATOM 725 O O . ARG A 1 97 ? -1.446 -7.238 2.563 1.00 96.94 97 ARG A O 1
ATOM 732 N N . LEU A 1 98 ? -0.774 -6.566 4.602 1.00 97.19 98 LEU A N 1
ATOM 733 C CA . LEU A 1 98 ? -1.718 -7.383 5.365 1.00 97.19 98 LEU A CA 1
ATOM 734 C C . LEU A 1 98 ? -3.177 -6.977 5.111 1.00 97.19 98 LEU A C 1
ATOM 736 O O . LEU A 1 98 ? -3.995 -7.839 4.793 1.00 97.19 98 LEU A O 1
ATOM 740 N N . VAL A 1 99 ? -3.520 -5.685 5.186 1.00 96.75 99 VAL A N 1
ATOM 741 C CA . VAL A 1 99 ? -4.904 -5.243 4.923 1.00 96.75 99 VAL A CA 1
ATOM 742 C C . VAL A 1 99 ? -5.303 -5.408 3.456 1.00 96.75 99 VAL A C 1
ATOM 744 O O . VAL A 1 99 ? -6.448 -5.770 3.184 1.00 96.75 99 VAL A O 1
ATOM 747 N N . ASN A 1 100 ? -4.365 -5.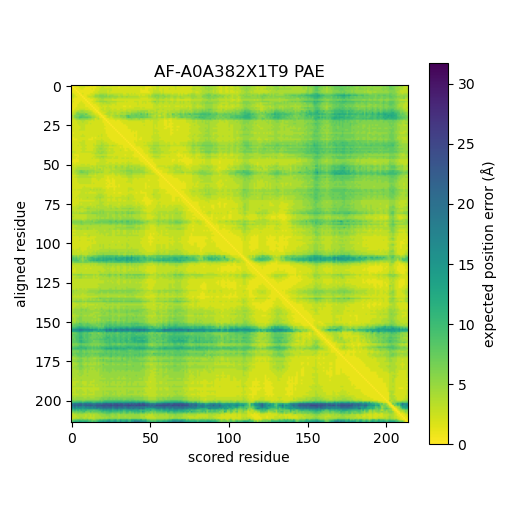241 2.517 1.00 97.00 100 ASN A N 1
ATOM 748 C CA . ASN A 1 100 ? -4.589 -5.557 1.105 1.00 97.00 100 ASN A CA 1
ATOM 749 C C . ASN A 1 100 ? -4.943 -7.039 0.915 1.00 97.00 100 ASN A C 1
ATOM 751 O O . ASN A 1 100 ? -5.862 -7.366 0.165 1.00 97.00 100 ASN A O 1
ATOM 755 N N . ALA A 1 101 ? -4.259 -7.938 1.625 1.00 97.00 101 ALA A N 1
ATOM 756 C CA . ALA A 1 101 ? -4.546 -9.366 1.579 1.00 97.00 101 ALA A CA 1
ATOM 757 C C . ALA A 1 101 ? -5.910 -9.716 2.192 1.00 97.00 101 ALA A C 1
ATOM 759 O O . ALA A 1 101 ? -6.654 -10.495 1.601 1.00 97.00 101 ALA A O 1
ATOM 760 N N . VAL A 1 102 ? -6.282 -9.103 3.321 1.00 96.81 102 VAL A N 1
ATOM 761 C CA . VAL A 1 102 ? -7.619 -9.274 3.925 1.00 96.81 102 VAL A CA 1
ATOM 762 C C . VAL A 1 102 ? -8.714 -8.851 2.954 1.00 96.81 102 VAL A C 1
ATOM 764 O O . VAL A 1 102 ? -9.655 -9.610 2.720 1.00 96.81 102 VAL A O 1
ATOM 767 N N . ALA A 1 103 ? -8.574 -7.669 2.349 1.00 95.88 103 ALA A N 1
ATOM 768 C CA . ALA A 1 103 ? -9.515 -7.186 1.345 1.00 95.88 103 ALA A CA 1
ATOM 769 C C . ALA A 1 103 ? -9.564 -8.128 0.131 1.00 95.88 103 ALA A C 1
ATOM 771 O O . ALA A 1 103 ? -10.642 -8.454 -0.360 1.00 95.88 103 ALA A O 1
ATOM 772 N N . ALA A 1 104 ? -8.412 -8.639 -0.313 1.00 95.75 104 ALA A N 1
ATOM 773 C CA . ALA A 1 104 ? -8.347 -9.580 -1.421 1.00 95.75 104 ALA A CA 1
ATOM 774 C C . ALA A 1 104 ? -9.084 -10.898 -1.133 1.00 95.75 104 ALA A C 1
ATOM 776 O O . ALA A 1 104 ? -9.816 -11.392 -1.992 1.00 95.75 104 ALA A O 1
ATOM 777 N N . VAL A 1 105 ? -8.937 -11.448 0.077 1.00 95.06 105 VAL A N 1
ATOM 778 C CA . VAL A 1 105 ? -9.682 -12.636 0.523 1.00 95.06 105 VAL A CA 1
ATOM 779 C C . VAL A 1 105 ? -11.182 -12.351 0.551 1.00 95.06 105 VAL A C 1
ATOM 781 O O . VAL A 1 105 ? -11.960 -13.138 0.009 1.00 95.06 105 VAL A O 1
ATOM 784 N N . ALA A 1 106 ? -11.590 -11.234 1.156 1.00 94.25 106 ALA A N 1
ATOM 785 C CA . ALA A 1 106 ? -12.996 -10.887 1.334 1.00 94.25 106 ALA A CA 1
ATOM 786 C C . ALA A 1 106 ? -13.727 -10.680 -0.005 1.00 94.25 106 ALA A C 1
ATOM 788 O O . ALA A 1 106 ? -14.813 -11.228 -0.202 1.00 94.25 106 ALA A O 1
ATOM 789 N N . GLU A 1 107 ? -13.111 -9.940 -0.928 1.00 92.81 107 GLU A N 1
ATOM 790 C CA . GLU A 1 107 ? -13.726 -9.534 -2.197 1.00 92.81 107 GLU A CA 1
ATOM 791 C C . GLU A 1 107 ? -13.564 -10.585 -3.304 1.00 92.81 107 GLU A C 1
ATOM 793 O O . GLU A 1 107 ? -14.474 -10.814 -4.102 1.00 92.81 107 GLU A O 1
ATOM 798 N N . TYR A 1 108 ? -12.411 -11.262 -3.358 1.00 92.00 108 TYR A N 1
ATOM 799 C CA . TYR A 1 108 ? -12.044 -12.112 -4.496 1.00 92.00 108 TYR A CA 1
ATOM 800 C C . TYR A 1 108 ? -11.815 -13.585 -4.133 1.00 92.00 108 TYR A C 1
ATOM 802 O O . TYR A 1 108 ? -11.803 -14.431 -5.031 1.00 92.00 108 TYR A O 1
ATOM 810 N N . GLY A 1 109 ? -1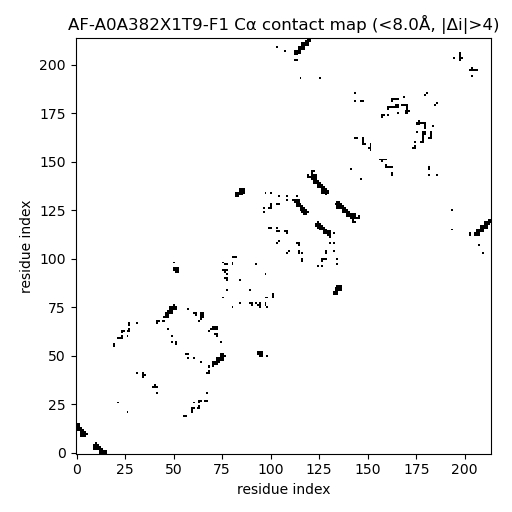1.703 -13.933 -2.846 1.00 83.69 109 GLY A N 1
ATOM 811 C CA . GLY A 1 109 ? -11.408 -15.301 -2.395 1.00 83.69 109 GLY A CA 1
ATOM 812 C C . GLY A 1 109 ? -12.485 -16.330 -2.759 1.00 83.69 109 GLY A C 1
ATOM 813 O O . GLY A 1 109 ? 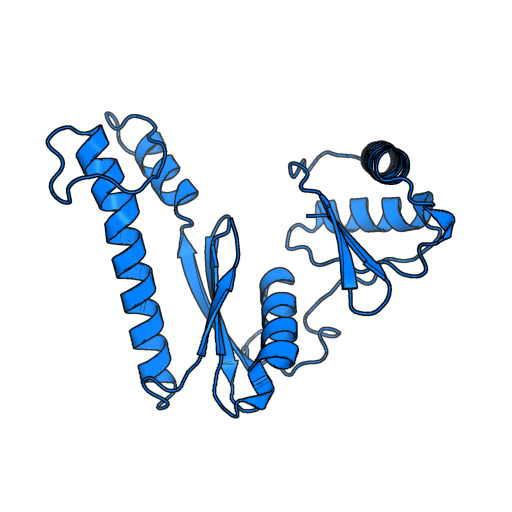-12.184 -17.498 -3.000 1.00 83.69 109 GLY A O 1
ATOM 814 N N . ARG A 1 110 ? -13.747 -15.899 -2.911 1.00 82.56 110 ARG A N 1
ATOM 815 C CA . ARG A 1 110 ? -14.868 -16.776 -3.316 1.00 82.56 110 ARG A CA 1
ATOM 816 C C . ARG A 1 110 ? -14.716 -17.370 -4.716 1.00 82.56 110 ARG A C 1
ATOM 818 O O . ARG A 1 110 ? -15.406 -18.329 -5.042 1.00 82.56 110 ARG A O 1
ATOM 825 N N . ALA A 1 111 ? -13.829 -16.815 -5.539 1.00 81.38 111 ALA A N 1
ATOM 826 C CA . ALA A 1 111 ? -13.584 -17.307 -6.887 1.00 81.38 111 ALA A CA 1
ATOM 827 C C . ALA A 1 111 ? -12.807 -18.639 -6.922 1.00 81.38 111 ALA A C 1
ATOM 829 O O . ALA A 1 111 ? -12.614 -19.177 -8.009 1.00 81.38 111 ALA A O 1
ATOM 830 N N . GLY A 1 112 ? -12.354 -19.163 -5.772 1.00 85.75 112 GLY A N 1
ATOM 831 C CA . GLY A 1 112 ? -11.669 -20.459 -5.696 1.00 85.75 112 GLY A CA 1
ATOM 832 C C . GLY A 1 112 ? -10.323 -20.474 -6.421 1.00 85.75 112 GLY A C 1
ATOM 833 O O . GLY A 1 112 ? -9.919 -21.505 -6.946 1.00 85.75 112 GLY A O 1
ATOM 834 N N . ARG A 1 113 ? -9.654 -19.320 -6.483 1.00 90.44 113 ARG A N 1
ATOM 835 C CA . ARG A 1 113 ? -8.382 -19.104 -7.181 1.00 90.44 113 ARG A CA 1
ATOM 836 C C . ARG A 1 113 ? -7.457 -18.220 -6.343 1.00 90.44 113 ARG A C 1
ATOM 838 O O . ARG A 1 113 ? -7.968 -17.411 -5.566 1.00 90.44 113 ARG A O 1
ATOM 845 N N . PRO A 1 114 ? -6.127 -18.306 -6.520 1.00 93.50 114 PRO A N 1
ATOM 846 C CA . PRO A 1 114 ? -5.217 -17.371 -5.877 1.00 93.50 114 PRO A CA 1
ATOM 847 C C . PRO A 1 114 ? -5.453 -15.940 -6.368 1.00 93.50 114 PRO A C 1
ATOM 849 O O . PRO A 1 114 ? -5.901 -15.718 -7.502 1.00 93.50 114 PRO A O 1
ATOM 852 N N . VAL A 1 115 ? -5.085 -14.970 -5.537 1.00 95.88 115 VAL A N 1
ATOM 853 C CA . VAL A 1 115 ? -5.163 -13.543 -5.856 1.00 95.88 115 VAL A CA 1
ATOM 854 C C . VAL A 1 115 ? -3.774 -12.931 -5.741 1.00 95.88 115 VAL A C 1
ATOM 856 O O . VAL A 1 115 ? -3.086 -13.119 -4.742 1.00 95.88 115 VAL A O 1
ATOM 859 N N . ILE A 1 116 ? -3.367 -12.202 -6.776 1.00 96.81 116 ILE A N 1
ATOM 860 C CA . ILE A 1 116 ? -2.149 -11.396 -6.805 1.00 96.81 116 ILE A CA 1
ATOM 861 C C . ILE A 1 116 ? -2.585 -9.934 -6.732 1.00 96.81 116 ILE A C 1
ATOM 863 O O . ILE A 1 116 ? -3.200 -9.421 -7.670 1.00 96.81 116 ILE A O 1
ATOM 867 N N . VAL A 1 117 ? -2.277 -9.271 -5.623 1.00 97.62 117 VAL A N 1
ATOM 868 C CA . VAL A 1 117 ? -2.512 -7.838 -5.432 1.00 97.62 117 VAL A CA 1
ATOM 869 C C . VAL A 1 117 ? -1.248 -7.083 -5.815 1.00 97.62 117 VAL A C 1
ATOM 871 O O . VAL A 1 117 ? -0.180 -7.380 -5.294 1.00 97.62 117 VAL A O 1
ATOM 874 N N . VAL A 1 118 ? -1.359 -6.117 -6.720 1.00 98.12 118 VAL A N 1
ATOM 875 C CA . VAL A 1 118 ? -0.270 -5.218 -7.108 1.00 98.12 118 VAL A CA 1
ATOM 876 C C . VAL A 1 118 ? -0.577 -3.827 -6.564 1.00 98.12 118 VAL A C 1
ATOM 878 O O . VAL A 1 118 ? -1.525 -3.190 -7.023 1.00 98.12 118 VAL A O 1
ATOM 881 N N . ASP A 1 119 ? 0.189 -3.367 -5.579 1.00 97.31 119 ASP A N 1
ATOM 882 C CA . ASP A 1 119 ? 0.024 -2.039 -4.979 1.00 97.31 119 ASP A CA 1
ATOM 883 C C . ASP A 1 119 ? 1.085 -1.084 -5.525 1.00 97.31 119 ASP A C 1
ATOM 885 O O . ASP A 1 119 ? 2.275 -1.271 -5.280 1.00 97.31 119 ASP A O 1
ATOM 889 N N . PHE A 1 120 ? 0.656 -0.075 -6.283 1.00 95.38 120 PHE A N 1
ATOM 890 C CA . PHE A 1 120 ? 1.510 0.959 -6.862 1.00 95.38 120 PHE A CA 1
ATOM 891 C C . PHE A 1 120 ? 1.710 2.125 -5.883 1.00 95.38 120 PHE A C 1
ATOM 893 O O . PHE A 1 120 ? 1.162 3.216 -6.058 1.00 95.38 120 PHE A O 1
ATOM 900 N N . GLY A 1 121 ? 2.502 1.893 -4.837 1.00 91.06 121 GLY A N 1
ATOM 901 C CA . GLY A 1 121 ? 2.843 2.892 -3.826 1.00 91.06 121 GLY A CA 1
ATOM 902 C C . GLY A 1 121 ? 4.267 3.441 -3.951 1.00 91.06 121 GLY A C 1
ATOM 903 O O . GLY A 1 121 ? 4.895 3.444 -5.012 1.00 91.06 121 GLY A O 1
ATOM 904 N N . THR A 1 122 ? 4.810 3.888 -2.813 1.00 90.56 122 THR A N 1
ATOM 905 C CA . THR A 1 122 ? 6.227 4.277 -2.673 1.00 90.56 122 THR A CA 1
ATOM 906 C C . THR A 1 122 ? 7.160 3.169 -3.172 1.00 90.56 122 THR A C 1
ATOM 908 O O . THR A 1 122 ? 8.121 3.427 -3.892 1.00 90.56 122 THR A O 1
ATOM 911 N N . ALA A 1 123 ? 6.855 1.925 -2.809 1.00 95.31 123 ALA A N 1
ATOM 912 C CA . ALA A 1 123 ? 7.342 0.728 -3.478 1.00 95.31 123 ALA A CA 1
ATOM 913 C C . ALA A 1 123 ? 6.166 0.088 -4.220 1.00 95.31 123 ALA A C 1
ATOM 915 O O . ALA A 1 123 ? 5.023 0.274 -3.803 1.00 95.31 123 ALA A O 1
ATOM 916 N N . THR A 1 124 ? 6.452 -0.693 -5.260 1.00 97.06 124 THR A N 1
ATOM 917 C CA . THR A 1 124 ? 5.434 -1.571 -5.840 1.00 97.06 124 THR A CA 1
ATOM 918 C C . THR A 1 124 ? 5.537 -2.943 -5.221 1.00 97.06 124 THR A C 1
ATOM 920 O O . THR A 1 124 ? 6.573 -3.604 -5.344 1.00 97.06 124 THR A O 1
ATOM 923 N N . THR A 1 125 ? 4.478 -3.365 -4.541 1.00 97.75 125 THR A N 1
ATOM 924 C CA . THR A 1 125 ? 4.399 -4.695 -3.939 1.00 97.75 125 THR A CA 1
ATOM 925 C C . THR A 1 125 ? 3.500 -5.592 -4.768 1.00 97.75 125 THR A C 1
ATOM 927 O O . THR A 1 125 ? 2.536 -5.148 -5.382 1.00 97.75 125 THR A O 1
ATOM 930 N N . PHE A 1 126 ? 3.846 -6.871 -4.794 1.00 98.06 126 PHE A N 1
ATOM 931 C CA . PHE A 1 126 ? 3.039 -7.942 -5.350 1.00 98.06 126 PHE A CA 1
ATOM 932 C C . PHE A 1 126 ? 2.743 -8.884 -4.199 1.00 98.06 126 PHE A C 1
ATOM 934 O O . PHE A 1 126 ? 3.657 -9.550 -3.728 1.00 98.06 126 PHE A O 1
ATOM 941 N N . ASP A 1 127 ? 1.511 -8.920 -3.724 1.00 97.56 127 ASP A N 1
ATOM 942 C CA . ASP A 1 127 ? 1.074 -9.723 -2.591 1.00 97.56 127 ASP A CA 1
ATOM 943 C C . ASP A 1 127 ? 0.251 -10.908 -3.073 1.00 97.56 127 ASP A C 1
ATOM 945 O O . ASP A 1 127 ? -0.687 -10.748 -3.851 1.00 97.56 127 ASP A O 1
ATOM 949 N N . VAL A 1 128 ? 0.620 -12.108 -2.634 1.00 96.50 128 VAL A N 1
ATOM 950 C CA . VAL A 1 128 ? -0.007 -13.351 -3.074 1.00 96.50 128 VAL A CA 1
ATOM 951 C C . VAL A 1 128 ? -0.851 -13.926 -1.953 1.00 96.50 128 VAL A C 1
ATOM 953 O O . VAL A 1 128 ? -0.353 -14.245 -0.873 1.00 96.50 128 VAL A O 1
ATOM 956 N N . VAL A 1 129 ? -2.129 -14.111 -2.256 1.00 95.88 129 VAL A N 1
ATOM 957 C CA . VAL A 1 129 ? -3.095 -14.815 -1.422 1.00 95.88 129 VAL A CA 1
ATOM 958 C C . VAL A 1 129 ? -3.417 -16.153 -2.081 1.00 95.88 129 VAL A C 1
ATOM 960 O O . VAL A 1 129 ? -3.773 -16.198 -3.260 1.00 95.88 129 VAL A O 1
ATOM 963 N N . SER A 1 130 ? -3.273 -17.250 -1.339 1.00 94.12 130 SER A N 1
ATOM 964 C CA . SER A 1 130 ? -3.573 -18.597 -1.835 1.00 94.12 130 SER A CA 1
ATOM 965 C C . SER A 1 130 ? -5.078 -18.826 -2.006 1.00 94.12 130 SER A C 1
ATOM 967 O O . SER A 1 130 ? -5.901 -18.077 -1.485 1.00 94.12 130 SER A O 1
ATOM 969 N N . VAL A 1 131 ? -5.454 -19.923 -2.673 1.00 92.75 131 VAL A N 1
ATOM 970 C CA . VAL A 1 131 ? -6.859 -20.375 -2.759 1.00 92.75 131 VAL A CA 1
ATOM 971 C C . VAL A 1 131 ? -7.482 -20.585 -1.373 1.00 92.75 131 VAL A C 1
ATOM 973 O O . VAL A 1 131 ? -8.671 -20.346 -1.188 1.00 92.75 131 VAL A O 1
ATOM 976 N N . ALA A 1 132 ? -6.679 -20.999 -0.388 1.00 92.44 132 ALA A N 1
ATOM 977 C CA . ALA A 1 132 ? -7.116 -21.186 0.996 1.00 92.44 132 ALA A CA 1
ATOM 978 C C . ALA A 1 132 ? -7.279 -19.861 1.767 1.00 92.44 132 ALA A C 1
ATOM 980 O O . ALA A 1 132 ? -7.660 -19.874 2.934 1.00 92.44 132 ALA A O 1
ATOM 981 N N . GLY A 1 133 ? -6.980 -18.718 1.141 1.00 93.62 133 GLY A N 1
ATOM 982 C CA . GLY A 1 133 ? -7.043 -17.403 1.774 1.00 93.62 133 GLY A CA 1
ATOM 983 C C . GLY A 1 133 ? -5.848 -17.087 2.674 1.00 93.62 133 GLY A C 1
ATOM 984 O O . GLY A 1 133 ? -5.950 -16.220 3.537 1.00 93.62 133 GLY A O 1
ATOM 985 N N . HIS A 1 134 ? -4.721 -17.782 2.503 1.00 95.50 134 HIS A N 1
ATOM 986 C CA . HIS A 1 134 ? -3.500 -17.503 3.260 1.00 95.50 134 HIS A CA 1
ATOM 987 C C . HIS A 1 134 ? -2.665 -16.444 2.549 1.00 95.50 134 HIS A C 1
ATOM 989 O O . HIS A 1 134 ? -2.517 -16.493 1.327 1.00 95.50 134 HIS A O 1
ATOM 995 N N . TYR A 1 135 ? -2.048 -15.543 3.306 1.00 96.88 135 TYR A N 1
ATOM 996 C CA . TYR A 1 135 ? -0.993 -14.682 2.791 1.00 96.88 135 TYR A CA 1
ATOM 997 C C . TYR A 1 135 ? 0.290 -15.495 2.596 1.00 96.88 135 TYR A C 1
ATOM 999 O O . TYR A 1 135 ? 0.905 -15.927 3.567 1.00 96.88 135 TYR A O 1
ATOM 1007 N N . VAL A 1 136 ? 0.712 -15.692 1.349 1.00 94.88 136 VAL A N 1
ATOM 1008 C CA . VAL A 1 136 ? 1.857 -16.556 0.996 1.00 94.88 136 VAL A CA 1
ATOM 1009 C C . VAL A 1 136 ? 3.172 -15.773 0.937 1.00 94.88 136 VAL A C 1
ATOM 1011 O O . VAL A 1 136 ? 4.261 -16.342 0.986 1.00 94.88 136 VAL A O 1
ATOM 1014 N N . GLY A 1 137 ? 3.096 -14.449 0.828 1.00 95.75 137 GLY A N 1
ATOM 1015 C CA . GLY A 1 137 ? 4.249 -13.588 0.595 1.00 95.75 137 GLY A CA 1
ATOM 1016 C C . GLY A 1 137 ? 4.116 -12.833 -0.716 1.00 95.75 137 GLY A C 1
ATOM 1017 O O . GLY A 1 137 ? 3.015 -12.479 -1.133 1.00 95.75 137 GLY A O 1
ATOM 1018 N N . GLY A 1 138 ? 5.247 -12.537 -1.357 1.00 95.75 138 GLY A N 1
ATOM 1019 C CA . GLY A 1 138 ? 5.214 -11.655 -2.508 1.00 95.75 138 GLY A CA 1
ATOM 1020 C C . GLY A 1 138 ? 6.557 -11.162 -3.021 1.00 95.75 138 GLY A C 1
ATOM 1021 O O . GLY A 1 138 ? 7.613 -11.657 -2.634 1.00 95.75 138 GLY A O 1
ATOM 1022 N N . VAL A 1 139 ? 6.494 -10.143 -3.873 1.00 97.69 139 VAL A N 1
ATOM 1023 C CA . VAL A 1 139 ? 7.648 -9.450 -4.463 1.00 97.69 139 VAL A CA 1
ATOM 1024 C C . VAL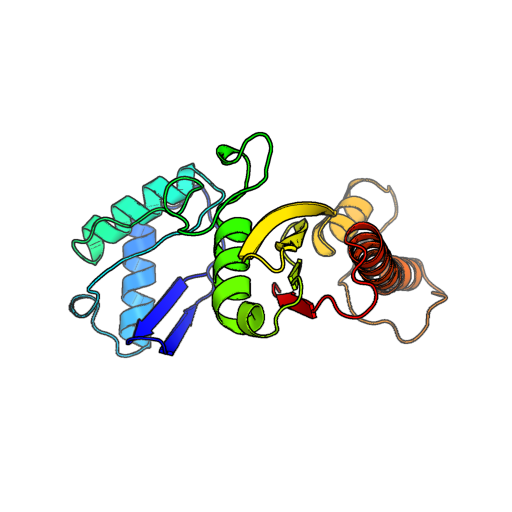 A 1 139 ? 7.572 -7.967 -4.110 1.00 97.69 139 VAL A C 1
ATOM 1026 O O . VAL A 1 139 ? 6.486 -7.402 -4.034 1.00 97.69 139 VAL A O 1
ATOM 1029 N N . ILE A 1 140 ? 8.721 -7.329 -3.894 1.00 97.44 140 ILE A N 1
ATOM 1030 C CA . ILE A 1 140 ? 8.820 -5.881 -3.685 1.00 97.44 140 ILE A CA 1
ATOM 1031 C C . ILE A 1 140 ? 9.764 -5.317 -4.745 1.00 97.44 140 ILE A C 1
ATOM 1033 O O . ILE A 1 140 ? 10.905 -5.762 -4.875 1.00 97.44 140 ILE A O 1
ATOM 1037 N N . CYS A 1 141 ? 9.291 -4.323 -5.486 1.00 97.44 141 CYS A N 1
ATOM 1038 C CA . CYS A 1 141 ? 10.048 -3.593 -6.492 1.00 97.44 141 CYS A CA 1
ATOM 1039 C C . CYS A 1 141 ? 10.076 -2.093 -6.157 1.00 97.44 141 CYS A C 1
ATOM 1041 O O . CYS A 1 141 ? 9.185 -1.596 -5.464 1.00 97.44 141 CYS A O 1
ATOM 1043 N N . PRO A 1 142 ? 11.067 -1.334 -6.657 1.00 96.25 142 PRO A N 1
ATOM 1044 C CA . PRO A 1 142 ? 11.031 0.122 -6.566 1.00 96.25 142 PRO A CA 1
ATOM 1045 C C . PRO A 1 142 ? 9.736 0.686 -7.170 1.00 96.25 142 PRO A C 1
ATOM 1047 O O . PRO A 1 142 ? 9.303 0.252 -8.241 1.00 96.25 142 PRO A O 1
ATOM 1050 N N . GLY A 1 143 ? 9.122 1.654 -6.488 1.00 95.50 143 GLY A N 1
ATOM 1051 C CA . GLY A 1 143 ? 8.004 2.422 -7.035 1.00 95.50 143 GLY A CA 1
ATOM 1052 C C . GLY A 1 143 ? 8.455 3.249 -8.238 1.00 95.50 143 GLY A C 1
ATOM 1053 O O . GLY A 1 143 ? 9.633 3.598 -8.350 1.00 95.50 143 GLY A O 1
ATOM 1054 N N . VAL A 1 144 ? 7.526 3.576 -9.133 1.00 93.50 144 VAL A N 1
ATOM 1055 C CA . VAL A 1 144 ? 7.848 4.292 -10.377 1.00 93.50 144 VAL A CA 1
ATOM 1056 C C . VAL A 1 144 ? 8.462 5.676 -10.112 1.00 93.50 144 VAL A C 1
ATOM 1058 O O . VAL A 1 144 ? 9.453 6.044 -10.743 1.00 93.50 144 VAL A O 1
ATOM 1061 N N . GLU A 1 145 ? 7.959 6.383 -9.097 1.00 92.25 145 GLU A N 1
ATOM 1062 C CA . GLU A 1 145 ? 8.493 7.677 -8.652 1.00 92.25 145 GLU A CA 1
ATOM 1063 C C . GLU A 1 145 ? 9.888 7.538 -8.026 1.00 92.25 145 GLU A C 1
ATOM 1065 O O . GLU A 1 145 ? 10.789 8.307 -8.352 1.00 92.25 145 GLU A O 1
ATOM 1070 N N . ILE A 1 146 ? 10.126 6.500 -7.206 1.00 93.50 146 ILE A N 1
ATOM 1071 C CA . ILE A 1 146 ? 11.471 6.209 -6.676 1.00 93.50 146 ILE A CA 1
ATOM 1072 C C . ILE A 1 146 ? 12.449 5.944 -7.820 1.00 93.50 146 ILE A C 1
ATOM 1074 O O . ILE A 1 146 ? 13.587 6.411 -7.775 1.00 93.50 146 ILE A O 1
ATOM 1078 N N . SER A 1 147 ? 12.038 5.189 -8.840 1.00 94.69 147 SER A N 1
ATOM 1079 C CA . SER A 1 147 ? 12.879 4.926 -10.008 1.00 94.69 147 SER A CA 1
ATOM 1080 C C . SER A 1 147 ? 13.223 6.212 -10.765 1.00 94.69 147 SER A C 1
ATOM 1082 O O . SER A 1 147 ? 14.384 6.401 -11.135 1.00 94.69 147 SER A O 1
ATOM 1084 N N . ALA A 1 148 ? 12.255 7.111 -10.958 1.00 94.00 148 ALA A N 1
ATOM 1085 C CA . ALA A 1 148 ? 12.474 8.402 -11.608 1.00 94.00 148 ALA A CA 1
ATOM 1086 C C . ALA A 1 148 ? 13.410 9.308 -10.789 1.00 94.00 148 ALA A C 1
ATOM 1088 O O . ALA A 1 148 ? 14.404 9.819 -11.316 1.00 94.00 148 ALA A O 1
ATOM 1089 N N . ASP A 1 149 ? 13.150 9.447 -9.487 1.00 93.00 149 ASP A N 1
ATOM 1090 C CA . ASP A 1 149 ? 13.972 10.245 -8.576 1.00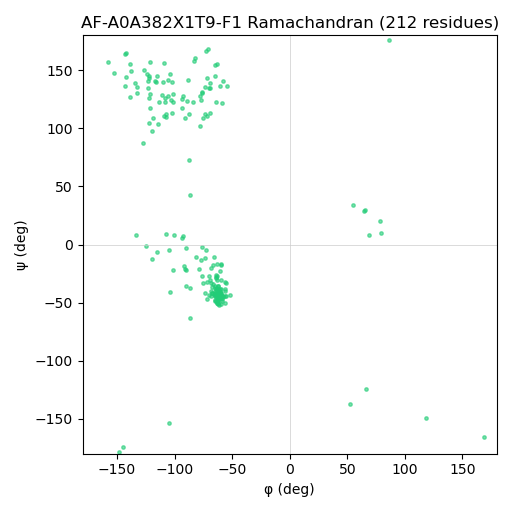 93.00 149 ASP A CA 1
ATOM 1091 C C . ASP A 1 149 ? 15.398 9.680 -8.461 1.00 93.00 149 ASP A C 1
ATOM 1093 O O . ASP A 1 149 ? 16.365 10.443 -8.433 1.00 93.00 149 ASP A O 1
ATOM 1097 N N . ALA A 1 150 ? 15.568 8.354 -8.460 1.00 94.19 150 ALA A N 1
ATOM 1098 C CA . ALA A 1 150 ? 16.886 7.725 -8.433 1.00 94.19 150 ALA A CA 1
ATOM 1099 C C . ALA A 1 150 ? 17.718 8.068 -9.679 1.00 94.19 150 ALA A C 1
ATOM 1101 O O . ALA A 1 150 ? 18.911 8.353 -9.549 1.00 94.19 150 ALA A O 1
ATOM 1102 N N . LEU A 1 151 ? 17.107 8.087 -10.871 1.00 94.00 151 LEU A N 1
ATOM 1103 C CA . LEU A 1 151 ? 17.787 8.514 -12.098 1.00 94.00 151 LEU A CA 1
ATOM 1104 C C . LEU A 1 151 ? 18.231 9.976 -12.007 1.00 94.00 151 LEU A C 1
ATOM 1106 O O . LEU A 1 151 ? 19.384 10.276 -12.314 1.00 94.00 151 LEU A O 1
ATOM 1110 N N . PHE A 1 152 ? 17.352 10.862 -11.538 1.00 92.94 152 PHE A N 1
ATOM 1111 C CA . PHE A 1 152 ? 17.663 12.280 -11.353 1.00 92.94 152 PHE A CA 1
ATOM 1112 C C . PHE A 1 152 ? 18.796 12.508 -10.337 1.00 92.94 152 PHE A C 1
ATOM 1114 O O . PHE A 1 152 ? 19.717 13.278 -10.590 1.00 92.94 152 PHE A O 1
ATOM 1121 N N . GLN A 1 153 ? 18.762 11.819 -9.194 1.00 91.88 153 GLN A N 1
ATOM 1122 C CA . GLN A 1 153 ? 19.733 12.022 -8.114 1.00 91.88 153 GLN A CA 1
ATOM 1123 C C . GLN A 1 153 ? 21.107 11.406 -8.399 1.00 91.88 153 GLN A C 1
ATOM 1125 O O . GLN A 1 153 ? 22.119 11.908 -7.911 1.00 91.88 153 GLN A O 1
ATOM 1130 N N . ARG A 1 154 ? 21.160 10.277 -9.118 1.00 90.75 154 ARG A N 1
ATOM 1131 C CA . ARG A 1 154 ? 22.392 9.482 -9.270 1.00 90.75 154 ARG A CA 1
ATOM 1132 C C . ARG A 1 154 ? 23.097 9.691 -10.605 1.00 90.75 154 ARG A C 1
ATOM 1134 O O . ARG A 1 154 ? 24.293 9.419 -10.686 1.00 90.75 154 ARG A O 1
ATOM 1141 N N . ALA A 1 155 ? 22.402 10.152 -11.644 1.00 87.62 155 ALA A N 1
ATOM 1142 C CA . ALA A 1 155 ? 22.997 10.341 -12.961 1.00 87.62 155 ALA A CA 1
ATOM 1143 C C . ALA A 1 155 ? 23.281 11.824 -13.241 1.00 87.62 155 ALA A C 1
ATOM 1145 O O . ALA A 1 155 ? 22.383 12.657 -13.248 1.00 87.62 155 ALA A O 1
ATOM 1146 N N . ALA A 1 156 ? 24.536 12.150 -13.564 1.00 80.19 156 ALA A N 1
ATOM 1147 C CA . ALA A 1 156 ? 25.039 13.529 -13.624 1.00 80.19 156 ALA A CA 1
ATOM 1148 C C . ALA A 1 156 ? 24.328 14.481 -14.613 1.00 80.19 156 ALA A C 1
ATOM 1150 O O . ALA A 1 156 ? 24.528 15.691 -14.541 1.00 80.19 156 ALA A O 1
ATOM 1151 N N . ARG A 1 157 ? 23.558 13.965 -15.579 1.00 85.94 157 ARG A N 1
ATOM 1152 C CA . ARG A 1 157 ? 22.935 14.765 -16.654 1.00 85.94 157 ARG A CA 1
ATOM 1153 C C . ARG A 1 157 ? 21.460 14.449 -16.898 1.00 85.94 157 ARG A C 1
ATOM 1155 O O . ARG A 1 157 ? 20.911 14.916 -17.896 1.00 85.94 157 ARG A O 1
ATOM 1162 N N . LEU A 1 158 ? 20.834 13.635 -16.050 1.00 92.62 158 LEU A N 1
ATOM 1163 C CA . LEU A 1 158 ? 19.431 13.281 -16.235 1.00 92.62 158 LEU A CA 1
ATOM 1164 C C . LEU A 1 158 ? 18.542 14.307 -15.518 1.00 92.62 158 LEU A C 1
ATOM 1166 O O . LEU A 1 158 ? 18.731 14.527 -14.324 1.00 92.62 158 LEU A O 1
ATOM 1170 N N . PRO A 1 159 ? 17.609 14.972 -16.223 1.00 90.75 159 PRO A N 1
ATOM 1171 C CA . PRO A 1 159 ? 16.687 15.906 -15.593 1.00 90.75 159 PRO A CA 1
ATOM 1172 C C . PRO A 1 159 ? 15.632 15.161 -14.771 1.00 90.75 159 PRO A C 1
ATOM 1174 O O . PRO A 1 159 ? 15.434 13.955 -14.925 1.00 90.75 159 PRO A O 1
ATOM 1177 N N . ARG A 1 160 ? 14.906 15.900 -13.931 1.00 91.50 160 ARG A N 1
ATOM 1178 C CA . ARG A 1 160 ? 13.680 15.386 -13.322 1.00 91.50 160 ARG A CA 1
ATOM 1179 C C . ARG A 1 160 ? 12.602 15.247 -14.397 1.00 91.50 160 ARG A C 1
ATOM 1181 O O . ARG A 1 160 ? 12.491 16.106 -15.271 1.00 91.50 160 ARG A O 1
ATOM 1188 N N . VAL A 1 161 ? 11.844 14.158 -14.346 1.00 91.62 161 VAL A N 1
ATOM 1189 C CA . VAL A 1 161 ? 10.869 13.797 -15.376 1.00 91.62 161 VAL A CA 1
ATOM 1190 C C . VAL A 1 161 ? 9.604 13.271 -14.715 1.00 91.62 161 VAL A C 1
ATOM 1192 O O . VAL A 1 161 ? 9.681 12.318 -13.948 1.00 91.62 161 VAL A O 1
ATOM 1195 N N . ASP A 1 162 ? 8.458 13.847 -15.075 1.00 89.88 162 ASP A N 1
ATOM 1196 C CA . ASP A 1 162 ? 7.152 13.304 -14.698 1.00 89.88 162 ASP A CA 1
ATOM 1197 C C . ASP A 1 162 ? 6.839 12.051 -15.519 1.00 89.88 162 ASP A C 1
ATOM 1199 O O . ASP A 1 162 ? 7.025 12.028 -16.748 1.00 89.88 162 ASP A O 1
ATOM 1203 N N . VAL A 1 163 ? 6.341 11.018 -14.840 1.00 88.62 163 VAL A N 1
ATOM 1204 C CA . VAL A 1 163 ? 6.012 9.739 -15.464 1.00 88.62 163 VAL A CA 1
ATOM 1205 C C . VAL A 1 163 ? 4.589 9.776 -16.006 1.00 88.62 163 VAL A C 1
ATOM 1207 O O . VAL A 1 163 ? 3.607 9.800 -15.273 1.00 88.62 163 VAL A O 1
ATOM 1210 N N . HIS A 1 164 ? 4.475 9.737 -17.327 1.00 90.44 164 HIS A N 1
ATOM 1211 C CA . HIS A 1 164 ? 3.216 9.536 -18.031 1.00 90.44 164 HIS A CA 1
ATOM 1212 C C . HIS A 1 164 ? 3.460 8.673 -19.266 1.00 90.44 164 HIS A C 1
ATOM 1214 O O . HIS A 1 164 ? 4.597 8.529 -19.724 1.00 90.44 164 HIS A O 1
ATOM 1220 N N . ARG A 1 165 ? 2.386 8.114 -19.833 1.00 95.00 165 ARG A N 1
ATOM 1221 C CA . ARG A 1 165 ? 2.478 7.331 -21.067 1.00 95.00 165 ARG A CA 1
ATOM 1222 C C . ARG A 1 165 ? 3.065 8.201 -22.191 1.00 95.00 165 ARG A C 1
ATOM 1224 O O . ARG A 1 165 ? 2.482 9.246 -22.491 1.00 95.00 165 ARG A O 1
ATOM 1231 N N . PRO A 1 166 ? 4.188 7.808 -22.813 1.00 92.81 166 PRO A N 1
ATOM 1232 C CA . PRO A 1 166 ? 4.735 8.521 -23.961 1.00 92.81 166 PRO A CA 1
ATOM 1233 C C . PRO A 1 166 ? 4.037 8.089 -25.260 1.00 92.81 166 PRO A C 1
ATOM 1235 O O . PRO A 1 166 ? 3.493 6.988 -25.360 1.00 92.81 166 PRO A O 1
ATOM 1238 N N . GLU A 1 167 ? 4.095 8.944 -26.283 1.00 91.06 167 GLU A N 1
ATOM 1239 C CA . GLU A 1 167 ? 3.506 8.674 -27.606 1.00 91.06 167 GLU A CA 1
ATOM 1240 C C . GLU A 1 167 ? 4.262 7.591 -28.392 1.00 91.06 167 GLU A C 1
ATOM 1242 O O . GLU A 1 167 ? 3.686 6.905 -29.234 1.00 91.06 167 GLU A O 1
ATOM 1247 N N . ARG A 1 168 ? 5.561 7.427 -28.117 1.00 91.75 168 ARG A N 1
ATOM 1248 C CA . ARG A 1 168 ? 6.455 6.483 -28.798 1.00 91.75 168 ARG A CA 1
ATOM 1249 C C . ARG A 1 168 ? 7.371 5.768 -27.814 1.00 91.75 168 ARG A C 1
ATOM 1251 O O . ARG A 1 168 ? 7.775 6.339 -26.805 1.00 91.75 168 ARG A O 1
ATOM 1258 N N . LEU A 1 169 ? 7.736 4.532 -28.156 1.00 94.75 169 LEU A N 1
ATOM 1259 C CA . LEU A 1 169 ? 8.670 3.714 -27.379 1.00 94.75 169 LEU A CA 1
ATOM 1260 C C . LEU A 1 169 ? 10.122 4.199 -27.517 1.00 94.75 169 LEU A C 1
ATOM 1262 O O . LEU A 1 169 ? 10.854 4.249 -26.539 1.00 94.75 169 LEU A O 1
ATOM 1266 N N . ILE A 1 170 ? 10.573 4.574 -28.712 1.00 97.62 170 ILE A N 1
ATOM 1267 C CA . ILE A 1 170 ? 11.946 5.066 -28.895 1.00 97.62 170 ILE A CA 1
ATOM 1268 C C . ILE A 1 170 ? 11.936 6.588 -28.735 1.00 97.62 170 ILE A C 1
ATOM 1270 O O . ILE A 1 170 ? 11.401 7.304 -29.582 1.00 97.62 170 ILE A O 1
ATOM 1274 N N . GLY A 1 171 ? 12.499 7.076 -27.629 1.00 94.94 171 GLY A N 1
ATOM 1275 C CA . GLY A 1 171 ? 12.633 8.505 -27.362 1.00 94.94 171 GLY A CA 1
ATOM 1276 C C . GLY A 1 171 ? 13.685 9.162 -28.258 1.00 94.94 171 GLY A C 1
ATOM 1277 O O . GLY A 1 171 ? 14.721 8.572 -28.549 1.00 94.94 171 GLY A O 1
ATOM 1278 N N . THR A 1 172 ? 13.437 10.402 -28.681 1.00 96.06 172 THR A N 1
ATOM 1279 C CA . THR A 1 172 ? 14.376 11.191 -29.507 1.00 96.06 172 THR A CA 1
ATOM 1280 C C . THR A 1 172 ? 15.042 12.321 -28.720 1.00 96.06 172 THR A C 1
ATOM 1282 O O . THR A 1 172 ? 15.714 13.177 -29.287 1.00 96.06 172 THR A O 1
ATOM 1285 N N . SER A 1 173 ? 14.843 12.338 -27.405 1.00 94.50 173 SER A N 1
ATOM 1286 C CA . SER A 1 173 ? 15.494 13.224 -26.445 1.00 94.50 173 SER A CA 1
ATOM 1287 C C . SER A 1 173 ? 15.788 12.447 -25.160 1.00 94.50 173 SER A C 1
ATOM 1289 O O . SER A 1 173 ? 15.234 11.365 -24.941 1.00 94.50 173 SER A O 1
ATOM 1291 N N . THR A 1 174 ? 16.645 12.983 -24.288 1.00 93.94 174 THR A N 1
ATOM 1292 C CA . THR A 1 174 ? 16.925 12.373 -22.976 1.00 93.94 174 THR A CA 1
ATOM 1293 C C . THR A 1 174 ? 15.650 12.221 -22.151 1.00 93.94 174 THR A C 1
ATOM 1295 O O . THR A 1 174 ? 15.412 11.157 -21.591 1.00 93.94 174 THR A O 1
ATOM 1298 N N . VAL A 1 175 ? 14.803 13.256 -22.130 1.00 94.06 175 VAL A N 1
ATOM 1299 C CA . VAL A 1 175 ? 13.524 13.239 -21.408 1.00 94.06 175 VAL A CA 1
ATOM 1300 C C . VAL A 1 175 ? 12.599 12.166 -21.978 1.00 94.06 175 VAL A C 1
ATOM 1302 O O . VAL A 1 175 ? 12.074 11.362 -21.215 1.00 94.06 175 VAL A O 1
ATOM 1305 N N . ASP A 1 176 ? 12.451 12.083 -23.304 1.00 94.94 176 ASP A N 1
ATOM 1306 C CA . ASP A 1 176 ? 11.597 11.062 -23.929 1.00 94.94 176 ASP A CA 1
ATOM 1307 C C . ASP A 1 176 ? 12.119 9.645 -23.676 1.00 94.94 176 ASP A C 1
ATOM 1309 O O . ASP A 1 176 ? 11.340 8.727 -23.428 1.00 94.94 176 ASP A O 1
ATOM 1313 N N . SER A 1 177 ? 13.441 9.461 -23.717 1.00 95.31 177 SER A N 1
ATOM 1314 C CA . SER A 1 177 ? 14.081 8.166 -23.465 1.00 95.31 177 SER A CA 1
ATOM 1315 C C . SER A 1 177 ? 13.875 7.726 -22.016 1.00 95.31 177 SER A C 1
ATOM 1317 O O . SER A 1 177 ? 13.539 6.569 -21.768 1.00 95.31 177 SER A O 1
ATOM 1319 N N . MET A 1 178 ? 14.009 8.657 -21.063 1.00 95.44 178 MET A N 1
ATOM 1320 C CA . MET A 1 178 ? 13.706 8.411 -19.653 1.00 95.44 178 MET A CA 1
ATOM 1321 C C . MET A 1 178 ? 12.230 8.076 -19.447 1.00 95.44 178 MET A C 1
ATOM 1323 O O . MET A 1 178 ? 11.941 7.052 -18.840 1.00 95.44 178 MET A O 1
ATOM 1327 N N . ARG A 1 179 ? 11.298 8.879 -19.985 1.00 95.25 179 ARG A N 1
ATOM 1328 C CA . ARG A 1 179 ? 9.848 8.614 -19.889 1.00 95.25 179 ARG A CA 1
ATOM 1329 C C . ARG A 1 179 ? 9.485 7.246 -20.443 1.00 95.25 179 ARG A C 1
ATOM 1331 O O . ARG A 1 179 ? 8.728 6.514 -19.819 1.00 95.25 179 ARG A O 1
ATOM 1338 N N . SER A 1 180 ? 10.047 6.893 -21.595 1.00 96.62 180 SER A N 1
ATOM 1339 C CA . SER A 1 180 ? 9.817 5.592 -22.212 1.00 96.62 180 SER A CA 1
ATOM 1340 C C . SER A 1 180 ? 10.302 4.437 -21.344 1.00 96.62 180 SER A C 1
ATOM 1342 O O . SER A 1 180 ? 9.525 3.527 -21.057 1.00 96.62 180 SER A O 1
ATOM 1344 N N . GLY A 1 181 ? 11.547 4.498 -20.861 1.00 96.44 181 GLY A N 1
ATOM 1345 C CA . GLY A 1 181 ? 12.090 3.471 -19.973 1.00 96.44 181 GLY A CA 1
ATOM 1346 C C . GLY A 1 181 ? 11.310 3.358 -18.662 1.00 96.44 181 GLY A C 1
ATOM 1347 O O . GLY A 1 181 ? 10.972 2.253 -18.246 1.00 96.44 181 GLY A O 1
ATOM 1348 N N . LEU A 1 182 ? 10.972 4.495 -18.049 1.00 96.12 182 LEU A N 1
ATOM 1349 C CA . LEU A 1 182 ? 10.211 4.556 -16.800 1.00 96.12 182 LEU A CA 1
ATOM 1350 C C . LEU A 1 182 ? 8.771 4.068 -16.958 1.00 96.12 182 LEU A C 1
ATOM 1352 O O . LEU A 1 182 ? 8.255 3.485 -16.022 1.00 96.12 182 LEU A O 1
ATOM 1356 N N . TYR A 1 183 ? 8.116 4.280 -18.100 1.00 96.44 183 TYR A N 1
ATOM 1357 C CA . TYR A 1 183 ? 6.742 3.819 -18.309 1.00 96.44 183 TYR A CA 1
ATOM 1358 C C . TYR A 1 183 ? 6.699 2.379 -18.833 1.00 96.44 183 TYR A C 1
ATOM 1360 O O . TYR A 1 183 ? 6.201 1.478 -18.160 1.00 96.44 183 TYR A O 1
ATOM 1368 N N . PHE A 1 184 ? 7.249 2.125 -20.024 1.00 97.19 184 PHE A N 1
ATOM 1369 C CA . PHE A 1 184 ? 7.152 0.811 -20.665 1.00 97.19 184 PHE A CA 1
ATOM 1370 C C . PHE A 1 184 ? 8.023 -0.244 -19.984 1.00 97.19 184 PHE A C 1
ATOM 1372 O O . PHE A 1 184 ? 7.628 -1.406 -19.931 1.00 97.19 184 PHE A O 1
ATOM 1379 N N . GLY A 1 185 ? 9.171 0.142 -19.421 1.00 96.69 185 GLY A N 1
ATOM 1380 C CA . GLY A 1 185 ? 9.978 -0.770 -18.609 1.00 96.69 185 GLY A CA 1
ATOM 1381 C C . GLY A 1 185 ? 9.250 -1.196 -17.334 1.00 96.69 185 GLY A C 1
ATOM 1382 O O . 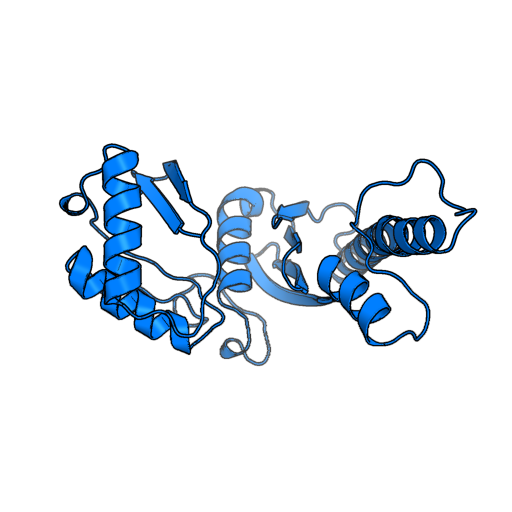GLY A 1 185 ? 9.340 -2.354 -16.934 1.00 96.69 185 GLY A O 1
ATOM 1383 N N . TYR A 1 186 ? 8.468 -0.295 -16.737 1.00 96.62 186 TYR A N 1
ATOM 1384 C CA . TYR A 1 186 ? 7.654 -0.600 -15.561 1.00 96.62 186 TYR A CA 1
ATOM 1385 C C . TYR A 1 186 ? 6.482 -1.518 -15.887 1.00 96.62 186 TYR A C 1
ATOM 1387 O O . TYR A 1 186 ? 6.260 -2.492 -15.176 1.00 96.62 186 TYR A O 1
ATOM 1395 N N . VAL A 1 187 ? 5.787 -1.262 -17.001 1.00 96.56 187 VAL A N 1
ATOM 1396 C CA . VAL A 1 187 ? 4.747 -2.161 -17.526 1.00 96.56 187 VAL A CA 1
ATOM 1397 C C . VAL A 1 187 ? 5.322 -3.560 -17.756 1.00 96.56 187 VAL A C 1
ATOM 1399 O O . VAL A 1 187 ? 4.794 -4.529 -17.217 1.00 96.56 187 VAL A O 1
ATOM 1402 N N . ALA A 1 188 ? 6.456 -3.662 -18.456 1.00 97.75 188 ALA A N 1
ATOM 1403 C CA . ALA A 1 188 ? 7.110 -4.942 -18.721 1.00 97.75 188 ALA A CA 1
ATOM 1404 C C . ALA A 1 188 ? 7.558 -5.658 -17.433 1.00 97.75 188 ALA A C 1
ATOM 1406 O O . ALA A 1 188 ? 7.481 -6.885 -17.344 1.00 97.75 188 ALA A O 1
ATOM 1407 N N . MET A 1 189 ? 8.008 -4.907 -16.421 1.00 97.81 189 MET A N 1
ATOM 1408 C CA . MET A 1 189 ? 8.335 -5.450 -15.102 1.00 97.81 189 MET A CA 1
ATOM 1409 C C . MET A 1 189 ? 7.094 -6.044 -14.431 1.00 97.81 189 MET A C 1
ATOM 1411 O O . MET A 1 189 ? 7.131 -7.204 -14.028 1.00 97.81 189 MET A O 1
ATOM 1415 N N . VAL A 1 190 ? 5.989 -5.297 -14.371 1.00 97.19 190 VAL A N 1
ATOM 1416 C CA . VAL A 1 190 ? 4.735 -5.755 -13.754 1.00 97.19 190 VAL A CA 1
ATOM 1417 C C . VAL A 1 190 ? 4.209 -7.003 -14.456 1.00 97.19 190 VAL A C 1
ATOM 1419 O O . VAL A 1 190 ? 3.954 -8.012 -13.798 1.00 97.19 190 VAL A O 1
ATOM 1422 N N . GLU A 1 191 ? 4.100 -6.973 -15.786 1.00 96.38 191 GLU A N 1
ATOM 1423 C CA . GLU A 1 191 ? 3.653 -8.117 -16.590 1.00 96.38 191 GLU A CA 1
ATOM 1424 C C . GLU A 1 191 ? 4.548 -9.342 -16.360 1.00 96.38 191 GLU A C 1
ATOM 1426 O O . GLU A 1 191 ? 4.060 -10.450 -16.124 1.00 96.38 191 GLU A O 1
ATOM 1431 N N . GLY A 1 192 ? 5.868 -9.137 -16.364 1.00 97.19 192 GLY A N 1
ATOM 1432 C CA . GLY A 1 192 ? 6.850 -10.195 -16.170 1.00 97.19 192 GLY A CA 1
ATOM 1433 C C . GLY A 1 192 ? 6.846 -10.798 -14.764 1.00 97.19 192 GLY A C 1
ATOM 1434 O O . GLY A 1 192 ? 7.061 -12.007 -14.630 1.00 97.19 192 GLY A O 1
ATOM 1435 N N . VAL A 1 193 ? 6.618 -9.994 -13.723 1.00 97.44 193 VAL A N 1
ATOM 1436 C CA . VAL A 1 193 ? 6.513 -10.469 -12.334 1.00 97.44 193 VAL A CA 1
ATOM 1437 C C . VAL A 1 193 ? 5.203 -11.225 -12.134 1.00 97.44 193 VAL A C 1
ATOM 1439 O O . VAL A 1 193 ? 5.230 -12.342 -11.621 1.00 97.44 193 VAL A O 1
ATOM 1442 N N . VAL A 1 194 ? 4.073 -10.688 -12.604 1.00 96.00 194 VAL A N 1
ATOM 1443 C CA . VAL A 1 194 ? 2.765 -11.360 -12.507 1.00 96.00 194 VAL A CA 1
ATOM 1444 C C . VAL A 1 194 ? 2.777 -12.708 -13.228 1.00 96.00 194 VAL A C 1
ATOM 1446 O O . VAL A 1 194 ? 2.285 -13.692 -12.678 1.00 96.00 194 VAL A O 1
ATOM 1449 N N . ALA A 1 195 ? 3.367 -12.785 -14.425 1.00 94.50 195 ALA A N 1
ATOM 1450 C CA . ALA A 1 195 ? 3.506 -14.048 -15.150 1.00 94.50 195 ALA A CA 1
ATOM 1451 C C . ALA A 1 195 ? 4.306 -15.088 -14.344 1.00 94.50 195 ALA A C 1
ATOM 1453 O O . ALA A 1 195 ? 3.851 -16.211 -14.163 1.00 94.50 195 ALA A O 1
ATOM 1454 N N . ARG A 1 196 ? 5.447 -14.694 -13.763 1.00 95.44 196 ARG A N 1
ATOM 1455 C CA . ARG A 1 196 ? 6.271 -15.593 -12.935 1.00 95.44 196 ARG A CA 1
ATOM 1456 C C . ARG A 1 196 ? 5.567 -16.043 -11.660 1.00 95.44 196 ARG A C 1
ATOM 1458 O O . ARG A 1 196 ? 5.735 -17.186 -11.254 1.00 95.44 196 ARG A O 1
ATOM 1465 N N . LEU A 1 197 ? 4.793 -15.162 -11.027 1.00 95.19 197 LEU A N 1
ATOM 1466 C CA . LEU A 1 197 ? 3.998 -15.514 -9.850 1.00 95.19 197 LEU A CA 1
ATOM 1467 C C . LEU A 1 197 ? 2.907 -16.530 -10.201 1.00 95.19 197 LEU A C 1
ATOM 1469 O O . LEU A 1 197 ? 2.724 -17.502 -9.476 1.00 95.19 197 LEU A O 1
ATOM 1473 N N . ARG A 1 198 ? 2.228 -16.344 -11.336 1.00 93.00 198 ARG A N 1
ATOM 1474 C CA . ARG A 1 198 ? 1.248 -17.305 -11.862 1.00 93.00 198 ARG A CA 1
ATOM 1475 C C . ARG A 1 198 ? 1.857 -18.678 -12.123 1.00 93.00 198 ARG A C 1
ATOM 1477 O O . ARG A 1 198 ? 1.271 -19.683 -11.725 1.00 93.00 198 ARG A O 1
ATOM 1484 N N . ASP A 1 199 ? 3.035 -18.708 -12.737 1.00 91.81 199 ASP A N 1
ATOM 1485 C CA . ASP A 1 199 ? 3.760 -19.951 -13.002 1.00 91.81 199 ASP A CA 1
ATOM 1486 C C . ASP A 1 199 ? 4.190 -20.634 -11.696 1.00 91.81 199 ASP A C 1
ATOM 1488 O O . ASP A 1 199 ? 3.993 -21.837 -11.531 1.00 91.81 199 ASP A O 1
ATOM 1492 N N . ALA A 1 200 ? 4.716 -19.868 -10.733 1.00 91.12 200 ALA A N 1
ATOM 1493 C CA . ALA A 1 200 ? 5.150 -20.384 -9.433 1.00 91.12 200 ALA A CA 1
ATOM 1494 C C . ALA A 1 200 ? 4.001 -20.969 -8.595 1.00 91.12 200 ALA A C 1
ATOM 1496 O O . ALA A 1 200 ? 4.224 -21.882 -7.804 1.00 91.12 200 ALA A O 1
ATOM 1497 N N . LEU A 1 201 ? 2.777 -20.466 -8.777 1.00 88.44 201 LEU A N 1
ATOM 1498 C CA . LEU A 1 201 ? 1.579 -20.989 -8.121 1.00 88.44 201 LEU A CA 1
ATOM 1499 C C . LEU A 1 201 ? 1.052 -22.283 -8.761 1.00 88.44 201 LEU A C 1
ATOM 1501 O O . LEU A 1 201 ? 0.194 -22.928 -8.170 1.00 88.44 201 LEU A O 1
ATOM 1505 N N . GLY A 1 202 ? 1.521 -22.662 -9.956 1.00 82.31 202 GLY A N 1
ATOM 1506 C CA . GLY A 1 202 ? 0.984 -23.803 -10.709 1.00 82.31 202 GLY A CA 1
ATOM 1507 C C . GLY A 1 202 ? -0.435 -23.584 -11.256 1.00 82.31 202 GLY A C 1
ATOM 1508 O O . GLY A 1 202 ? -1.045 -24.506 -11.787 1.00 82.31 202 GLY A O 1
ATOM 1509 N N . GLU A 1 203 ? -0.952 -22.361 -11.141 1.00 68.56 203 GLU A N 1
ATOM 1510 C CA . GLU A 1 203 ? -2.351 -21.991 -11.404 1.00 68.56 203 GLU A CA 1
ATOM 1511 C C . GLU A 1 203 ? -2.511 -21.239 -12.741 1.00 68.56 203 GLU A C 1
ATOM 1513 O O . GLU A 1 203 ? -3.621 -20.948 -13.189 1.00 68.56 203 GLU A O 1
ATOM 1518 N N . GLY A 1 204 ? -1.401 -20.929 -13.423 1.00 62.31 204 GLY A N 1
ATOM 1519 C CA . GLY A 1 204 ? -1.408 -20.331 -14.759 1.00 62.31 204 GLY A CA 1
ATOM 1520 C C . GLY A 1 204 ? -2.277 -19.058 -14.842 1.00 62.31 204 GLY A C 1
ATOM 1521 O O . GLY A 1 204 ? -2.241 -18.222 -13.936 1.00 62.31 204 GLY A O 1
ATOM 1522 N N . PRO A 1 205 ? -3.089 -18.866 -15.903 1.00 62.78 205 PRO A N 1
ATOM 1523 C CA . PRO A 1 205 ? -3.953 -17.689 -16.050 1.00 62.78 205 PRO A CA 1
ATOM 1524 C C . PRO A 1 205 ? -5.072 -17.580 -15.004 1.00 62.78 205 PRO A C 1
ATOM 1526 O O . PRO A 1 205 ? -5.737 -16.544 -14.950 1.00 62.78 205 PRO A O 1
ATOM 1529 N N . ALA A 1 206 ? -5.322 -18.629 -14.212 1.00 73.75 206 ALA A N 1
ATOM 1530 C CA . ALA A 1 206 ? -6.451 -18.662 -13.295 1.00 73.75 206 ALA A CA 1
ATOM 1531 C C . ALA A 1 206 ? -6.280 -17.676 -12.136 1.00 73.75 206 ALA A C 1
ATOM 1533 O O . ALA A 1 206 ? -7.286 -17.124 -11.693 1.00 73.75 206 ALA A O 1
ATOM 1534 N N . ALA A 1 207 ? -5.048 -17.379 -11.696 1.00 81.00 207 ALA A N 1
ATOM 1535 C CA . ALA A 1 207 ? -4.821 -16.443 -10.595 1.00 81.00 207 ALA A CA 1
ATOM 1536 C C . ALA A 1 207 ? -5.289 -15.018 -10.950 1.00 81.00 207 ALA A C 1
ATOM 1538 O O . ALA A 1 207 ? -4.844 -14.400 -11.933 1.00 81.00 207 ALA A O 1
ATOM 1539 N N . GLY A 1 208 ? -6.202 -14.500 -10.127 1.00 84.62 208 GLY A N 1
ATOM 1540 C CA . GLY A 1 208 ? -6.796 -13.178 -10.288 1.00 84.62 208 GLY A CA 1
ATOM 1541 C C . GLY A 1 208 ? -5.766 -12.086 -10.020 1.00 84.62 208 GLY A C 1
ATOM 1542 O O . GLY A 1 208 ? -5.024 -12.169 -9.049 1.00 84.62 208 GLY A O 1
ATOM 1543 N N . GLY A 1 209 ? -5.711 -11.075 -10.886 1.00 90.38 209 GLY A N 1
ATOM 1544 C CA . GLY A 1 209 ? -4.897 -9.882 -10.662 1.00 90.38 209 GLY A CA 1
ATOM 1545 C C . GLY A 1 209 ? -5.772 -8.734 -10.174 1.00 90.38 209 GLY A C 1
ATOM 1546 O O . GLY A 1 209 ? -6.786 -8.441 -10.807 1.00 90.38 209 GLY A O 1
ATOM 1547 N N . VAL A 1 210 ? -5.373 -8.091 -9.082 1.00 94.69 210 VAL A N 1
ATOM 1548 C CA . VAL A 1 210 ? -6.000 -6.877 -8.545 1.00 94.69 210 VAL A CA 1
ATOM 1549 C C . VAL A 1 210 ? -4.924 -5.805 -8.462 1.00 94.69 210 VAL A C 1
ATOM 1551 O O . VAL A 1 210 ? -3.818 -6.090 -8.019 1.00 94.69 210 VAL A O 1
ATOM 1554 N N . ALA A 1 211 ? -5.229 -4.586 -8.895 1.00 95.50 211 ALA A N 1
ATOM 1555 C CA . ALA A 1 211 ? -4.314 -3.453 -8.807 1.00 95.50 211 ALA A CA 1
ATOM 1556 C C . ALA A 1 211 ? -4.897 -2.371 -7.892 1.00 95.50 211 ALA A C 1
ATOM 1558 O O . ALA A 1 211 ? -6.097 -2.104 -7.940 1.00 95.50 211 ALA A O 1
ATOM 1559 N N . THR A 1 212 ? -4.044 -1.753 -7.080 1.00 94.50 212 THR A N 1
ATOM 1560 C CA . THR A 1 212 ? -4.364 -0.624 -6.195 1.00 94.50 212 THR A CA 1
ATOM 1561 C C . THR A 1 212 ? -3.164 0.328 -6.121 1.00 94.50 212 THR A C 1
ATOM 1563 O O . THR A 1 212 ? -2.181 0.144 -6.840 1.00 94.50 212 THR A O 1
ATOM 1566 N N . GLY A 1 213 ? -3.234 1.351 -5.277 1.00 84.25 213 GLY A N 1
ATOM 1567 C CA . GLY A 1 213 ? -2.204 2.381 -5.173 1.00 84.25 213 GLY A CA 1
ATOM 1568 C C . GLY A 1 213 ? -2.410 3.522 -6.172 1.00 84.25 213 GLY A C 1
ATOM 1569 O O . GLY A 1 213 ? -3.340 3.508 -6.984 1.00 84.25 213 GLY A O 1
ATOM 1570 N N . GLY A 1 214 ? -1.548 4.535 -6.076 1.00 66.81 214 GLY A N 1
ATOM 1571 C CA . GLY A 1 214 ? -1.694 5.825 -6.763 1.00 66.81 214 GLY A CA 1
ATOM 1572 C C . GLY A 1 214 ? -2.271 6.909 -5.880 1.00 66.81 214 GLY A C 1
ATOM 1573 O O . GLY A 1 214 ? -3.303 6.694 -5.212 1.00 66.81 214 GLY A O 1
#

InterPro domains:
  IPR004619 Type III pantothenate kinase [MF_01274] (3-214)
  IPR004619 Type III pantothenate kinase [PF03309] (1-196)
  IPR004619 Type III pantothenate kinase [PTHR34265] (2-214)
  IPR004619 Type III pantothenate kinase [TIGR00671] (2-214)
  IPR043129 ATPase, nucleotide binding domain [SSF53067] (2-109)
  IPR043129 ATPase, nucleotide binding domain [SSF53067] (114-214)

Sequence (214 aa):
VLGIFRGDVLTVSWRLATLRDRTADELRVLVGRLFAESGLDMAEVTGVVTASVVPSLTTTVTEMARGAFHREALSIDSTNVGIPIDYRTPADVGADRLVNAVAAVAEYGRAGRPVIVVDFGTATTFDVVSVAGHYVGGVICPGVEISADALFQRAARLPRVDVHRPERLIGTSTVDSMRSGLYFGYVAMVEGVVARLRDALGEGPAAGGVATGG

Solvent-accessible surface area (backbone atoms only — not comparable to full-atom values): 12245 Å² total; per-residue (Å²): 114,49,73,44,65,64,86,94,43,78,75,49,75,50,82,67,85,89,58,79,85,58,49,29,66,61,50,35,56,52,50,52,47,54,31,56,78,67,75,45,65,58,85,73,52,85,74,46,75,45,64,58,84,47,72,70,50,49,54,28,51,36,52,20,32,38,75,62,47,74,32,77,47,48,70,48,41,68,89,69,62,86,56,56,61,65,39,100,57,45,79,76,53,47,21,58,62,50,53,52,47,47,51,44,37,72,76,49,30,85,71,69,30,29,37,38,38,35,34,46,45,79,46,26,38,36,41,33,28,42,53,88,44,28,38,56,44,73,50,79,43,78,6,68,65,51,52,45,51,47,44,32,76,73,38,98,82,46,69,83,69,82,86,52,88,60,98,51,75,79,41,93,44,74,67,42,37,50,29,19,49,59,40,56,49,46,51,51,46,52,55,52,49,53,52,51,51,24,55,76,68,73,49,48,88,62,44,43,80,46,80,48,66,118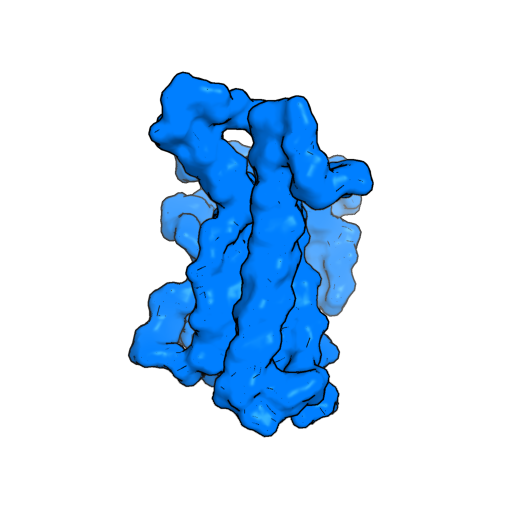

Mean predicted aligned error: 4.56 Å

Radius of gyration: 20.06 Å; Cα contacts (8 Å, |Δi|>4): 318; chains: 1; bounding box: 46×44×52 Å

Nearest PDB structures (foldseek):
  3djc-assembly2_C  TM=9.545E-01  e=2.487E-20  Legionella pneumophila subsp. pneumophila str. Philadelphia 1
  2h3g-assembly1_X-2  TM=9.340E-01  e=2.490E-18  Bacillus anthracis str. Ames
  9b78-assembly1_A  TM=9.100E-01  e=9.331E-17  Mycobacterium tuberculosis
  5b8h-assembly1_A  TM=8.527E-01  e=2.582E-09  Burkholderia cenocepacia J2315
  4o5f-assembly1_B  TM=8.049E-01  e=1.314E-09  Burkholderia thailandensis E264

Foldseek 3Di:
DDFDDDVPDTPDDDDDDDDLPDALVNVLVVVVVVCVVSVHDLQPDPAAEDFDPRVSVVVSPQSNCCVRNVYGYHYDALVPLPAAEQDPDRRVDGSVLSVQLSVCCVPPLVLLAKAWEWAQAQWTWTWIAGNRSYGNGTDIGGHLQSVQVCCCVPPPPQHRADADDDPDLDDPDSRRVSNNCSHVVVVVVVVVRVQVVCVVNVNGPRHHYHYHYD